Protein AF-A0A8J3MPG1-F1 (afdb_monomer)

Sequence (287 aa):
MSTTLHGSPQFPSIESSISTHEEMGQAIQLLQQQKNTWTTLPLRTRITILELLIANVSSEAQLWVEVCCQAKGLTPQQAGEEWSIGPWPTLRHLRQLRQSLLDIEAFGRPRIPGPVTTRPDGQVVAQVFPTTGYDRVFFPGMTAEIWMEPGVNADTLPQTQALTYQANQQAQGKVALVLGAGNVSSIVLTDVLYKLFVEHQVTLLKMNPVNAYLGPIIERCFQPLIERDFLRIVYGGLSKGLSSVSILTSMRYTSLALIRPLRPLCLELAARGQDAKGQCSHSTRSE

Organism: NCBI:txid2778364

Secondary structure (DSSP, 8-state):
------S-------GGGPPPHHHHHHHHHHHHHHHHHHHHS-HHHHHHHHHHHHHHHHHHHHHHHHHHHHHHT--GGGHHHHHHHTHHHHHHHHHHHHHHHHHHHHHSSPPPSS-EEE-TTS-EEEEEE--SHHHHHHSTTEEEEEEPPTT--TTTGGGGBSGGGSTT--PPPEEEEEE--SS-HHHHHHHHHHHHHTT-EEEEEEE-GGGGGGHHHHHHHHHHHHTTTSEEEEE-SS-S--TTSEEE-S----TTTTB--SS-----EEETT--------------

Mean predicted aligned error: 10.41 Å

InterPro domains:
  IPR016162 Aldehyde dehydrogenase, N-terminal [G3DSA:3.40.605.10] (12-252)

Structure (mmCIF, N/CA/C/O backbone):
data_AF-A0A8J3MPG1-F1
#
_entry.id   AF-A0A8J3MPG1-F1
#
loop_
_atom_site.group_PDB
_atom_site.id
_atom_site.type_symbol
_atom_site.label_atom_id
_atom_site.label_alt_id
_atom_site.label_comp_id
_atom_site.label_asym_id
_atom_site.label_entity_id
_atom_site.label_seq_id
_atom_site.pdbx_PDB_ins_code
_atom_site.Cartn_x
_atom_site.Cartn_y
_atom_site.Cartn_z
_atom_site.occupancy
_atom_site.B_iso_or_equiv
_atom_site.auth_seq_id
_atom_site.auth_comp_id
_atom_site.auth_asym_id
_atom_site.auth_atom_id
_atom_site.pdbx_PDB_model_num
ATOM 1 N N . MET A 1 1 ? 26.988 -33.700 -6.352 1.00 34.34 1 MET A N 1
ATOM 2 C CA . MET A 1 1 ? 27.923 -32.610 -6.006 1.00 34.34 1 MET A CA 1
ATOM 3 C C . MET A 1 1 ? 27.167 -31.305 -6.172 1.00 34.34 1 MET A C 1
ATOM 5 O O . MET A 1 1 ? 26.783 -30.991 -7.288 1.00 34.34 1 MET A O 1
ATOM 9 N N . SER A 1 2 ? 26.836 -30.637 -5.065 1.00 40.31 2 SER A N 1
ATOM 10 C CA . SER A 1 2 ? 26.097 -29.370 -5.073 1.00 40.31 2 SER A CA 1
ATOM 11 C C . SER A 1 2 ? 27.051 -28.257 -5.489 1.00 40.31 2 SER A C 1
ATOM 13 O O . SER A 1 2 ? 27.893 -27.841 -4.698 1.00 40.31 2 SER A O 1
ATOM 15 N N . THR A 1 3 ? 26.970 -27.809 -6.738 1.00 40.09 3 THR A N 1
ATOM 16 C CA . THR A 1 3 ? 27.626 -26.579 -7.182 1.00 40.09 3 THR A CA 1
ATOM 17 C C . THR A 1 3 ? 26.836 -25.402 -6.630 1.00 40.09 3 THR A C 1
ATOM 19 O O . THR A 1 3 ? 25.900 -24.916 -7.261 1.00 40.09 3 THR A O 1
ATOM 22 N N . THR A 1 4 ? 27.182 -24.968 -5.421 1.00 42.22 4 THR A N 1
ATOM 23 C CA . THR A 1 4 ? 26.752 -23.667 -4.912 1.00 42.22 4 THR A CA 1
ATOM 24 C C . THR A 1 4 ? 27.346 -22.609 -5.838 1.00 42.22 4 THR A C 1
ATOM 26 O O . THR A 1 4 ? 28.565 -22.458 -5.904 1.00 42.22 4 THR A O 1
ATOM 29 N N . LEU A 1 5 ? 26.499 -21.920 -6.605 1.00 43.16 5 LEU A N 1
ATOM 30 C CA . LEU A 1 5 ? 26.915 -20.774 -7.409 1.00 43.16 5 LEU A CA 1
ATOM 31 C C . LEU A 1 5 ? 27.390 -19.677 -6.448 1.00 43.16 5 LEU A C 1
ATOM 33 O O . LEU A 1 5 ? 26.590 -19.021 -5.785 1.00 43.16 5 LEU A O 1
ATOM 37 N N . HIS A 1 6 ? 28.706 -19.517 -6.330 1.00 39.41 6 HIS A N 1
ATOM 38 C CA . HIS A 1 6 ? 29.309 -18.394 -5.627 1.00 39.41 6 HIS A CA 1
ATOM 39 C C . HIS A 1 6 ? 29.355 -17.186 -6.564 1.00 39.41 6 HIS A C 1
ATOM 41 O O . HIS A 1 6 ? 30.185 -17.111 -7.465 1.00 39.41 6 HIS A O 1
ATOM 47 N N . GLY A 1 7 ? 28.448 -16.242 -6.332 1.00 43.00 7 GLY A N 1
ATOM 48 C CA . GLY A 1 7 ? 28.420 -14.928 -6.964 1.00 43.00 7 GLY A CA 1
ATOM 49 C C . GLY A 1 7 ? 27.156 -14.185 -6.546 1.00 43.00 7 GLY A C 1
ATOM 50 O O . GLY A 1 7 ? 26.081 -14.780 -6.514 1.00 43.00 7 GLY A O 1
ATOM 51 N N . SER A 1 8 ? 27.265 -12.901 -6.193 1.00 46.56 8 SER A N 1
ATOM 52 C CA . SER A 1 8 ? 26.074 -12.053 -6.064 1.00 46.56 8 SER A CA 1
ATOM 53 C C . SER A 1 8 ? 25.326 -12.072 -7.402 1.00 46.56 8 SER A C 1
ATOM 55 O O . SER A 1 8 ? 25.993 -11.948 -8.435 1.00 46.56 8 SER A O 1
ATOM 57 N N . PRO A 1 9 ? 23.988 -12.225 -7.423 1.00 54.34 9 PRO A N 1
ATOM 58 C CA . PRO A 1 9 ? 23.240 -12.211 -8.672 1.00 54.34 9 PRO A CA 1
ATOM 59 C C . PRO A 1 9 ? 23.569 -10.938 -9.458 1.00 54.34 9 PRO A C 1
ATOM 61 O O . PRO A 1 9 ? 23.540 -9.834 -8.907 1.00 54.34 9 PRO A O 1
ATOM 64 N N . GLN A 1 10 ? 23.931 -11.090 -10.732 1.00 55.19 10 GLN A N 1
ATOM 65 C CA . GLN A 1 10 ? 24.106 -9.953 -11.627 1.00 55.19 10 GLN A CA 1
ATOM 66 C C . GLN A 1 10 ? 22.727 -9.512 -12.097 1.00 55.19 10 GLN A C 1
ATOM 68 O O . GLN A 1 10 ? 22.121 -10.138 -12.962 1.00 55.19 10 GLN A O 1
ATOM 73 N N . PHE A 1 11 ? 22.226 -8.441 -11.495 1.00 59.81 11 PHE A N 1
ATOM 74 C CA . PHE A 1 11 ? 20.977 -7.830 -11.916 1.00 59.81 11 PHE A CA 1
ATOM 75 C C . PHE A 1 11 ? 21.224 -6.938 -13.134 1.00 59.81 11 PHE A C 1
ATOM 77 O O . PHE A 1 11 ? 22.248 -6.252 -13.176 1.00 59.81 11 PHE A O 1
ATOM 84 N N . PRO A 1 12 ? 20.300 -6.898 -14.108 1.00 59.12 12 PRO A N 1
ATOM 85 C CA . PRO A 1 12 ? 20.391 -5.954 -15.209 1.00 59.12 12 PRO A CA 1
ATOM 86 C C . PRO A 1 12 ? 20.316 -4.523 -14.658 1.00 59.12 12 PRO A C 1
ATOM 88 O O . PRO A 1 12 ? 19.253 -4.044 -14.260 1.00 59.12 12 PRO A O 1
ATOM 91 N N . SER A 1 13 ? 21.456 -3.836 -14.614 1.00 52.91 13 SER A N 1
ATOM 92 C CA . SER A 1 13 ? 21.527 -2.413 -14.300 1.00 52.91 13 SER A CA 1
ATOM 93 C C . SER A 1 13 ? 21.014 -1.618 -15.495 1.00 52.91 13 SER A C 1
ATOM 95 O O . SER A 1 13 ? 21.650 -1.574 -16.546 1.00 52.91 13 SER A O 1
ATOM 97 N N . ILE A 1 14 ? 19.860 -0.969 -15.341 1.00 55.50 14 ILE A N 1
ATOM 98 C CA . ILE A 1 14 ? 19.343 -0.052 -16.360 1.00 55.50 14 ILE A CA 1
ATOM 99 C C . ILE A 1 14 ? 20.053 1.297 -16.195 1.00 55.50 14 ILE A C 1
ATOM 101 O O . ILE A 1 14 ? 19.521 2.229 -15.590 1.00 55.50 14 ILE A O 1
ATOM 105 N N . GLU A 1 15 ? 21.273 1.409 -16.726 1.00 49.88 15 GLU A N 1
ATOM 106 C CA . GLU A 1 15 ? 22.031 2.672 -16.765 1.00 49.88 15 GLU A CA 1
ATOM 107 C C . GLU A 1 15 ? 21.265 3.786 -17.502 1.00 49.88 15 GLU A C 1
ATOM 109 O O . GLU A 1 15 ? 21.389 4.959 -17.158 1.00 49.88 15 GLU A O 1
ATOM 114 N N . SER A 1 16 ? 20.384 3.425 -18.441 1.00 50.09 16 SER A N 1
A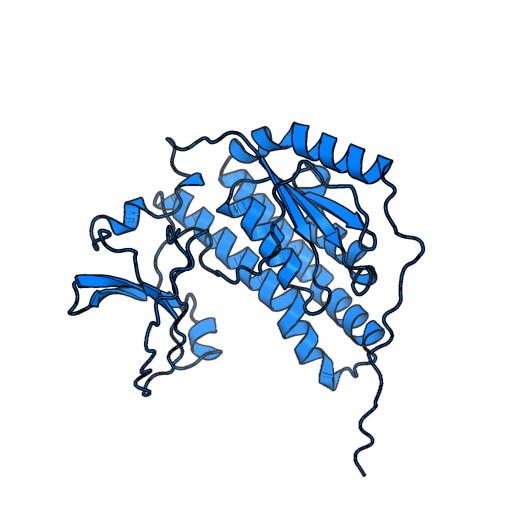TOM 115 C CA . SER A 1 16 ? 19.581 4.352 -19.250 1.00 50.09 16 SER A CA 1
ATOM 116 C C . SER A 1 16 ? 18.359 4.954 -18.544 1.00 50.09 16 SER A C 1
ATOM 118 O O . SER A 1 16 ? 17.530 5.568 -19.207 1.00 50.09 16 SER A O 1
ATOM 120 N N . SER A 1 17 ? 18.196 4.756 -17.233 1.00 63.66 17 SER A N 1
ATOM 121 C CA . SER A 1 17 ? 16.996 5.204 -16.508 1.00 63.66 17 SER A CA 1
ATOM 122 C C . SER A 1 17 ? 17.273 6.119 -15.322 1.00 63.66 17 SER A C 1
ATOM 124 O O . SER A 1 17 ? 16.332 6.492 -14.643 1.00 63.66 17 SER A O 1
ATOM 126 N N . ILE A 1 18 ? 18.522 6.521 -15.058 1.00 81.38 18 ILE A N 1
ATOM 127 C CA . ILE A 1 18 ? 18.839 7.398 -13.918 1.00 81.38 18 ILE A CA 1
ATOM 128 C C . ILE A 1 18 ? 18.183 8.770 -14.106 1.00 81.38 18 ILE A C 1
ATOM 130 O O . ILE A 1 18 ? 18.491 9.481 -15.058 1.00 81.38 18 ILE A O 1
ATOM 134 N N . SER A 1 19 ? 17.336 9.163 -13.156 1.00 83.81 19 SER A N 1
ATOM 135 C CA . SER A 1 19 ? 16.711 10.480 -13.155 1.00 83.81 19 SER A CA 1
ATOM 136 C C . SER A 1 19 ? 17.742 11.574 -12.870 1.00 83.81 19 SER A C 1
ATOM 138 O O . SER A 1 19 ? 18.589 11.452 -11.978 1.00 83.81 19 SER A O 1
ATOM 140 N N . THR A 1 20 ? 17.649 12.673 -13.603 1.00 87.00 20 THR A N 1
ATOM 141 C CA . THR A 1 20 ? 18.445 13.882 -13.397 1.00 87.00 20 THR A CA 1
ATOM 142 C C . THR A 1 20 ? 17.994 14.639 -12.142 1.00 87.00 20 THR A C 1
ATOM 144 O O . THR A 1 20 ? 16.894 14.443 -11.620 1.00 87.00 20 THR A O 1
ATOM 147 N N . HIS A 1 21 ? 18.837 15.550 -11.644 1.00 84.31 21 HIS A N 1
ATOM 148 C CA . HIS A 1 21 ? 18.461 16.433 -10.531 1.00 84.31 21 HIS A CA 1
ATOM 149 C C . HIS A 1 21 ? 17.248 17.306 -10.874 1.00 84.31 21 HIS A C 1
ATOM 151 O O . HIS A 1 21 ? 16.424 17.577 -10.002 1.00 84.31 21 HIS A O 1
ATOM 157 N N . GLU A 1 22 ? 17.131 17.720 -12.136 1.00 86.62 22 GLU A N 1
ATOM 158 C CA . GLU A 1 22 ? 16.002 18.509 -12.617 1.00 86.62 22 GLU A CA 1
ATOM 159 C C . GLU A 1 22 ? 14.704 17.695 -12.581 1.00 86.62 22 GLU A C 1
ATOM 161 O O . GLU A 1 22 ? 13.727 18.143 -11.986 1.00 86.62 22 GLU A O 1
ATOM 166 N N . GLU A 1 23 ? 14.711 16.466 -13.101 1.00 89.06 23 GLU A N 1
ATOM 167 C CA . GLU A 1 23 ? 13.551 15.564 -13.058 1.00 89.06 23 GLU A CA 1
ATOM 168 C C . GLU A 1 23 ? 13.121 15.244 -11.620 1.00 89.06 23 GLU A C 1
ATOM 170 O O . GLU A 1 23 ? 11.928 15.242 -11.309 1.00 89.06 23 GLU A O 1
ATOM 175 N N . MET A 1 24 ? 14.078 15.024 -10.708 1.00 89.25 24 MET A N 1
ATOM 176 C CA . MET A 1 24 ? 13.774 14.841 -9.284 1.00 89.25 24 MET A CA 1
ATOM 177 C C . MET A 1 24 ? 13.161 16.107 -8.671 1.00 89.25 24 MET A C 1
ATOM 179 O O . MET A 1 24 ? 12.197 16.015 -7.910 1.00 89.25 24 MET A O 1
ATOM 183 N N . GLY A 1 25 ? 13.686 17.287 -9.012 1.00 87.94 25 GLY A N 1
ATOM 184 C CA . GLY A 1 25 ? 13.142 18.573 -8.579 1.00 87.94 25 GLY A CA 1
ATOM 185 C C . GLY A 1 25 ? 11.705 18.785 -9.057 1.00 87.94 25 GLY A C 1
ATOM 186 O O . GLY A 1 25 ? 10.835 19.118 -8.250 1.00 87.94 25 GLY A O 1
ATOM 187 N N . GLN A 1 26 ? 11.432 18.510 -10.334 1.00 93.00 26 GLN A N 1
ATOM 188 C CA . GLN A 1 26 ? 10.093 18.584 -10.923 1.00 93.00 26 GLN A CA 1
ATOM 189 C C . GLN A 1 26 ? 9.127 17.592 -10.258 1.00 93.00 26 GLN A C 1
ATOM 191 O O . GLN A 1 26 ? 8.016 17.965 -9.881 1.00 93.00 26 GLN A O 1
ATOM 196 N N . ALA A 1 27 ? 9.555 16.346 -10.029 1.00 93.38 27 ALA A N 1
ATOM 197 C CA . ALA A 1 27 ? 8.749 15.346 -9.328 1.00 93.38 27 ALA A CA 1
ATOM 198 C C . ALA A 1 27 ? 8.379 15.797 -7.903 1.00 93.38 27 ALA A C 1
ATOM 200 O O . ALA A 1 27 ? 7.230 15.652 -7.483 1.00 93.38 27 ALA A O 1
ATOM 201 N N . ILE A 1 28 ? 9.327 16.390 -7.167 1.00 93.06 28 ILE A N 1
ATOM 202 C CA . ILE A 1 28 ? 9.066 16.956 -5.837 1.00 93.06 28 ILE A CA 1
ATOM 203 C C . ILE A 1 28 ? 8.080 18.121 -5.931 1.00 93.06 28 ILE A C 1
ATOM 205 O O . ILE A 1 28 ? 7.168 18.196 -5.113 1.00 93.06 28 ILE A O 1
ATOM 209 N N . GLN A 1 29 ? 8.230 19.021 -6.905 1.00 94.62 29 GLN A N 1
ATOM 210 C CA . GLN A 1 29 ? 7.317 20.154 -7.080 1.00 94.62 29 GLN A CA 1
ATOM 211 C C . GLN A 1 29 ? 5.876 19.700 -7.335 1.00 94.62 29 GLN A C 1
ATOM 213 O O . GLN A 1 29 ? 4.962 20.219 -6.695 1.00 94.62 29 GLN A O 1
ATOM 218 N N . LEU A 1 30 ? 5.674 18.697 -8.190 1.00 96.94 30 LEU A N 1
ATOM 219 C CA . LEU A 1 30 ? 4.348 18.144 -8.483 1.00 96.94 30 LEU A CA 1
ATOM 220 C C . LEU A 1 30 ? 3.709 17.512 -7.235 1.00 96.94 30 LEU A C 1
ATOM 222 O O . LEU A 1 30 ? 2.569 17.822 -6.890 1.00 96.94 30 LEU A O 1
ATOM 226 N N . LEU A 1 31 ? 4.482 16.744 -6.458 1.00 95.94 31 LEU A N 1
ATOM 227 C CA . LEU A 1 31 ? 4.033 16.229 -5.158 1.00 95.94 31 LEU A CA 1
ATOM 228 C C . LEU A 1 31 ? 3.688 17.364 -4.177 1.00 95.94 31 LEU A C 1
ATOM 230 O O . LEU A 1 31 ? 2.674 17.312 -3.481 1.00 95.94 31 LEU A O 1
ATOM 234 N N . GLN A 1 32 ? 4.508 18.419 -4.113 1.00 94.94 32 GLN A N 1
ATOM 235 C CA . GLN A 1 32 ? 4.255 19.562 -3.230 1.00 94.94 32 GLN A CA 1
ATOM 236 C C . GLN A 1 32 ? 2.939 20.273 -3.566 1.00 94.94 32 GLN A C 1
ATOM 238 O O . GLN A 1 32 ? 2.259 20.730 -2.645 1.00 94.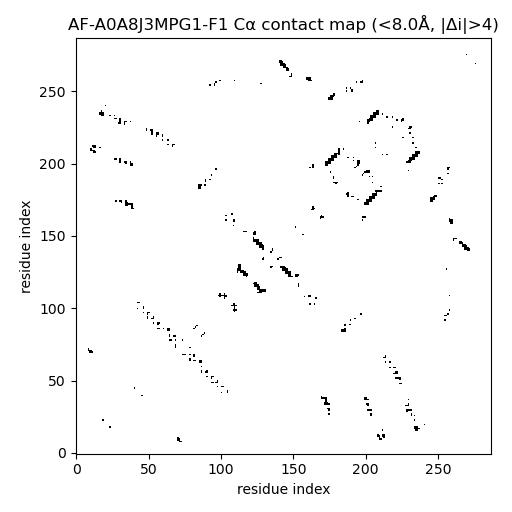94 32 GLN A O 1
ATOM 243 N N . GLN A 1 33 ? 2.568 20.335 -4.848 1.00 96.50 33 GLN A N 1
ATOM 244 C CA . GLN A 1 33 ? 1.300 20.908 -5.305 1.00 96.50 33 GLN A CA 1
ATOM 245 C C . GLN A 1 33 ? 0.099 20.050 -4.883 1.00 96.50 33 GLN A C 1
ATOM 247 O O . GLN A 1 33 ? -0.926 20.601 -4.486 1.00 96.50 33 GLN A O 1
ATOM 252 N N . GLN A 1 34 ? 0.229 18.717 -4.886 1.00 96.25 34 GLN A N 1
ATOM 253 C CA . GLN A 1 34 ? -0.888 17.805 -4.602 1.00 96.25 34 GLN A CA 1
ATOM 254 C C . GLN A 1 34 ? -1.001 17.325 -3.153 1.00 96.25 34 GLN A C 1
ATOM 256 O O . GLN A 1 34 ? -2.018 16.738 -2.774 1.00 96.25 34 GLN A O 1
ATOM 261 N N . LYS A 1 35 ? -0.007 17.590 -2.298 1.00 94.31 35 LYS A N 1
ATOM 262 C CA . LYS A 1 35 ? 0.012 17.077 -0.917 1.00 94.31 35 LYS A CA 1
ATOM 263 C C . LYS A 1 35 ? -1.242 17.422 -0.104 1.00 94.31 35 LYS A C 1
ATOM 265 O O . LYS A 1 35 ? -1.697 16.592 0.675 1.00 94.31 35 LYS A O 1
ATOM 270 N N . ASN A 1 36 ? -1.808 18.618 -0.283 1.00 94.00 36 ASN A N 1
ATOM 271 C CA . ASN A 1 36 ? -3.024 19.050 0.421 1.00 94.00 36 ASN A CA 1
ATOM 272 C C . ASN A 1 36 ? -4.302 18.498 -0.236 1.00 94.00 36 ASN A C 1
ATOM 274 O O . ASN A 1 36 ? -5.289 18.225 0.446 1.00 94.00 36 ASN A O 1
ATOM 278 N N . THR A 1 37 ? -4.285 18.286 -1.554 1.00 95.06 37 THR A N 1
ATOM 279 C CA . THR A 1 37 ? -5.368 17.594 -2.264 1.00 95.06 37 THR A CA 1
ATOM 280 C C . THR A 1 37 ? -5.510 16.169 -1.743 1.00 95.06 37 THR A C 1
ATOM 282 O O . THR A 1 37 ? -6.618 15.712 -1.481 1.00 95.06 37 THR A O 1
ATOM 285 N N . TRP A 1 38 ? -4.389 15.474 -1.514 1.00 95.19 38 TRP A N 1
ATOM 286 C CA . TRP A 1 38 ? -4.417 14.131 -0.944 1.00 95.19 38 TRP A CA 1
ATOM 287 C C . TRP A 1 38 ? -5.117 14.109 0.417 1.00 95.19 38 TRP A C 1
ATOM 289 O O . TRP A 1 38 ? -6.034 13.315 0.607 1.00 95.19 38 TRP A O 1
ATOM 299 N N . THR A 1 39 ? -4.757 14.995 1.354 1.00 91.50 39 THR A N 1
ATOM 300 C CA . THR A 1 39 ? -5.333 14.997 2.715 1.00 91.50 39 THR A CA 1
ATOM 301 C C . THR A 1 39 ? -6.833 15.280 2.748 1.00 91.50 39 THR A C 1
ATOM 303 O O . THR A 1 39 ? -7.513 14.807 3.655 1.00 91.50 39 THR A O 1
ATOM 306 N N . THR A 1 40 ? -7.351 15.997 1.752 1.00 91.56 40 THR A N 1
ATOM 307 C CA . THR A 1 40 ? -8.774 16.350 1.626 1.00 91.56 40 THR A CA 1
ATOM 308 C C . THR A 1 40 ? -9.554 15.415 0.702 1.00 91.56 40 THR A C 1
ATOM 310 O O . THR A 1 40 ? -10.770 15.548 0.573 1.00 91.56 40 THR A O 1
ATOM 313 N N . LEU A 1 41 ? -8.879 14.442 0.080 1.00 94.06 41 LEU A N 1
ATOM 314 C CA . LEU A 1 41 ? -9.495 13.517 -0.859 1.00 94.06 41 LEU A CA 1
ATOM 315 C C . LEU A 1 41 ? -10.591 12.685 -0.165 1.00 94.06 41 LEU A C 1
ATOM 317 O O . LEU A 1 41 ? -10.290 12.042 0.850 1.00 94.06 41 LEU A O 1
ATOM 321 N N . PRO A 1 42 ? -11.823 12.631 -0.715 1.00 94.25 42 PRO A N 1
ATOM 322 C CA . PRO A 1 42 ? -12.913 11.874 -0.114 1.00 94.25 42 PRO A CA 1
ATOM 323 C C . PRO A 1 42 ? -12.545 10.408 0.118 1.00 94.25 42 PRO A C 1
ATOM 325 O O . PRO A 1 42 ? -11.893 9.773 -0.717 1.00 94.25 42 PRO A O 1
ATOM 328 N N . LEU A 1 43 ? -13.022 9.851 1.234 1.00 94.62 43 LEU A N 1
ATOM 329 C CA . LEU A 1 43 ? -12.782 8.456 1.611 1.00 94.62 43 LEU A CA 1
ATOM 330 C C . LEU A 1 43 ? -13.177 7.487 0.487 1.00 94.62 43 LEU A C 1
ATOM 332 O O . LEU A 1 43 ? -12.406 6.594 0.140 1.00 94.62 43 LEU A O 1
ATOM 336 N N . ARG A 1 44 ? -14.328 7.728 -0.152 1.00 96.94 44 ARG A N 1
ATOM 337 C CA . ARG A 1 44 ? -14.805 6.914 -1.273 1.00 96.94 44 ARG A CA 1
ATOM 338 C C . ARG A 1 44 ? -13.854 6.937 -2.470 1.00 96.94 44 ARG A C 1
ATOM 340 O O . ARG A 1 44 ? -13.574 5.891 -3.044 1.00 96.94 44 ARG A O 1
ATOM 347 N N . THR A 1 45 ? -13.284 8.094 -2.798 1.00 97.88 45 THR A N 1
ATOM 348 C CA . THR A 1 45 ? -12.289 8.213 -3.873 1.00 97.88 45 THR A CA 1
ATOM 349 C C . THR A 1 45 ? -11.025 7.414 -3.552 1.00 97.88 45 THR A C 1
ATOM 351 O O . THR A 1 45 ? -10.472 6.756 -4.431 1.00 97.88 45 THR A O 1
ATOM 354 N N . ARG A 1 46 ? -10.584 7.409 -2.288 1.00 98.00 46 ARG A N 1
ATOM 355 C CA . ARG A 1 46 ? -9.443 6.592 -1.836 1.00 98.00 46 ARG A CA 1
ATOM 356 C C . ARG A 1 46 ? -9.726 5.093 -1.956 1.00 98.00 46 ARG A C 1
ATOM 358 O O . ARG A 1 46 ? -8.846 4.351 -2.384 1.00 98.00 46 ARG A O 1
ATOM 365 N N . ILE A 1 47 ? -10.945 4.657 -1.629 1.00 98.56 47 ILE A N 1
ATOM 366 C CA . ILE A 1 47 ? -11.396 3.269 -1.820 1.00 98.56 47 ILE A CA 1
ATOM 367 C C . ILE A 1 47 ? -11.338 2.890 -3.304 1.00 98.56 47 ILE A C 1
ATOM 369 O O . ILE A 1 47 ? -10.732 1.875 -3.639 1.00 98.56 47 ILE A O 1
ATOM 373 N N . THR A 1 48 ? -11.870 3.730 -4.197 1.00 98.69 48 THR A N 1
ATOM 374 C CA . THR A 1 48 ? -11.811 3.494 -5.649 1.00 98.69 48 THR A CA 1
ATOM 375 C C . THR A 1 48 ? -10.373 3.424 -6.164 1.00 98.69 48 THR A C 1
ATOM 377 O O . THR A 1 48 ? -10.056 2.556 -6.974 1.00 98.69 48 THR A O 1
ATOM 380 N N . ILE A 1 49 ? -9.467 4.278 -5.671 1.00 98.75 49 ILE A N 1
ATOM 381 C CA . ILE A 1 49 ? -8.037 4.176 -6.001 1.00 98.75 49 ILE A CA 1
ATOM 382 C C . ILE A 1 49 ? -7.494 2.802 -5.591 1.00 98.75 49 ILE A C 1
ATOM 384 O O . ILE A 1 49 ? -6.866 2.142 -6.411 1.00 98.75 49 ILE A O 1
ATOM 388 N N . LEU A 1 50 ? -7.759 2.333 -4.367 1.00 98.75 50 LEU A N 1
ATOM 389 C CA . LEU A 1 50 ? -7.305 1.010 -3.917 1.00 98.75 50 LEU A CA 1
ATOM 390 C C . LEU A 1 50 ? -7.879 -0.131 -4.768 1.00 98.75 50 LEU A C 1
ATOM 392 O O . LEU A 1 50 ? -7.169 -1.094 -5.037 1.00 98.75 50 LEU A O 1
ATOM 396 N N . GLU A 1 51 ? -9.132 -0.039 -5.210 1.00 98.81 51 GLU A N 1
ATOM 397 C CA . GLU A 1 51 ? -9.742 -1.028 -6.109 1.00 98.81 51 GLU A CA 1
ATOM 398 C C . GLU A 1 51 ? -9.029 -1.091 -7.464 1.00 98.81 51 GLU A C 1
ATOM 400 O O . GLU A 1 51 ? -8.712 -2.188 -7.928 1.00 98.81 51 GLU A O 1
ATOM 405 N N . LEU A 1 52 ? -8.699 0.065 -8.046 1.00 98.81 52 LEU A N 1
ATOM 406 C CA . LEU A 1 52 ? -7.918 0.147 -9.283 1.00 98.81 52 LEU A CA 1
ATOM 407 C C . LEU A 1 52 ? -6.501 -0.411 -9.095 1.00 98.81 52 LEU A C 1
ATOM 409 O O . LEU A 1 52 ? -6.045 -1.205 -9.910 1.00 98.81 52 LEU A O 1
ATOM 413 N N . LEU A 1 53 ? -5.825 -0.073 -7.991 1.00 98.81 53 LEU A N 1
ATOM 414 C CA . LEU A 1 53 ? -4.500 -0.623 -7.675 1.00 98.81 53 LEU A CA 1
ATOM 415 C C . LEU A 1 53 ? -4.538 -2.151 -7.536 1.00 98.81 53 LEU A C 1
ATOM 417 O O . LEU A 1 53 ? -3.643 -2.839 -8.015 1.00 98.81 53 LEU A O 1
ATOM 421 N N . ILE A 1 54 ? -5.577 -2.704 -6.901 1.00 98.81 54 ILE A N 1
ATOM 422 C CA . ILE A 1 54 ? -5.750 -4.158 -6.768 1.00 98.81 54 ILE A CA 1
ATOM 423 C C . ILE A 1 54 ? -5.933 -4.809 -8.138 1.00 98.81 54 ILE A C 1
ATOM 425 O O . ILE A 1 54 ? -5.334 -5.855 -8.383 1.00 98.81 54 ILE A O 1
ATOM 429 N N . ALA A 1 55 ? -6.740 -4.208 -9.015 1.00 98.75 55 ALA A N 1
ATOM 430 C CA . ALA A 1 55 ? -6.934 -4.703 -10.373 1.00 98.75 55 ALA A CA 1
ATOM 431 C C . ALA A 1 55 ? -5.617 -4.682 -11.165 1.00 98.75 55 ALA A C 1
ATOM 433 O O . ALA A 1 55 ? -5.214 -5.724 -11.682 1.00 98.75 55 ALA A O 1
ATOM 434 N N . ASN A 1 56 ? -4.906 -3.550 -11.168 1.00 98.62 56 ASN A N 1
ATOM 435 C CA . ASN A 1 56 ? -3.660 -3.386 -11.917 1.00 98.62 56 ASN A CA 1
ATOM 436 C C . ASN A 1 56 ? -2.549 -4.313 -11.402 1.00 98.62 56 ASN A C 1
ATOM 438 O O . ASN A 1 56 ? -1.881 -4.982 -12.186 1.00 98.62 56 ASN A O 1
ATOM 442 N N . VAL A 1 57 ? -2.358 -4.414 -10.081 1.00 98.38 57 VAL A N 1
ATOM 443 C CA . VAL A 1 57 ? -1.361 -5.344 -9.525 1.00 98.38 57 VAL A CA 1
ATOM 444 C C . VAL A 1 57 ? -1.736 -6.788 -9.852 1.00 98.38 57 VAL A C 1
ATOM 446 O O . VAL A 1 57 ? -0.858 -7.591 -10.149 1.00 98.38 57 VAL A O 1
ATOM 449 N N . SER A 1 58 ? -3.026 -7.137 -9.836 1.00 98.19 58 SER A N 1
ATOM 450 C CA . SER A 1 58 ? -3.464 -8.489 -10.189 1.00 98.19 58 SER A CA 1
ATOM 451 C C . SER A 1 58 ? -3.204 -8.820 -11.659 1.00 98.19 58 SER A C 1
ATOM 453 O O . SER A 1 58 ? -2.851 -9.961 -11.943 1.00 98.19 58 SER A O 1
ATOM 455 N N . SER A 1 59 ? -3.374 -7.866 -12.582 1.00 98.44 59 SER A N 1
ATOM 456 C CA . SER A 1 59 ? -3.101 -8.084 -14.009 1.00 98.44 59 SER A CA 1
ATOM 457 C C . SER A 1 59 ? -1.607 -8.164 -14.318 1.00 98.44 59 SER A C 1
ATOM 459 O O . SER A 1 59 ? -1.202 -8.912 -15.199 1.00 98.44 59 SER A O 1
ATOM 461 N N . GLU A 1 60 ? -0.782 -7.427 -13.576 1.00 98.12 60 GLU A N 1
ATOM 462 C CA . GLU A 1 60 ? 0.670 -7.364 -13.776 1.00 98.12 60 GLU A CA 1
ATOM 463 C C . GLU A 1 60 ? 1.446 -8.435 -12.989 1.00 98.12 60 GLU A C 1
ATOM 465 O O . GLU A 1 60 ? 2.640 -8.626 -13.216 1.00 98.12 60 GLU A O 1
ATOM 470 N N . ALA A 1 61 ? 0.796 -9.150 -12.063 1.00 97.56 61 ALA A N 1
ATOM 471 C CA . ALA A 1 61 ? 1.459 -10.057 -11.124 1.00 97.56 61 ALA A CA 1
ATOM 472 C C . ALA A 1 61 ? 2.288 -11.158 -11.805 1.00 97.56 61 ALA A C 1
ATOM 474 O O . ALA A 1 61 ? 3.400 -11.445 -11.365 1.00 97.56 61 ALA A O 1
ATOM 475 N N . GLN A 1 62 ? 1.760 -11.756 -12.877 1.00 97.06 62 GLN A N 1
ATOM 476 C CA . GLN A 1 62 ? 2.456 -12.808 -13.622 1.00 97.06 62 GLN A CA 1
ATOM 477 C C . GLN A 1 62 ? 3.740 -12.265 -14.262 1.00 97.06 62 GLN A C 1
ATOM 479 O O . GLN A 1 62 ? 4.821 -12.798 -14.020 1.00 97.06 62 GLN A O 1
ATOM 484 N N . LEU A 1 63 ? 3.631 -11.158 -15.004 1.00 96.56 63 LEU A N 1
ATOM 485 C CA . LEU A 1 63 ? 4.770 -10.517 -15.660 1.00 96.56 63 LEU A CA 1
ATOM 486 C C . LEU A 1 63 ? 5.813 -10.045 -14.642 1.00 96.56 63 LEU A C 1
ATOM 488 O O . LEU A 1 63 ? 7.012 -10.182 -14.868 1.00 96.56 63 LEU A O 1
ATOM 492 N N . TRP A 1 64 ? 5.370 -9.520 -13.498 1.00 96.31 64 TRP A N 1
ATOM 493 C CA . TRP A 1 64 ? 6.263 -9.160 -12.402 1.00 96.31 64 TRP A CA 1
ATOM 494 C C . TRP A 1 64 ? 7.115 -10.360 -11.977 1.00 96.31 64 TRP A C 1
ATOM 496 O O . TRP A 1 64 ? 8.343 -10.266 -11.952 1.00 96.31 64 TRP A O 1
ATOM 506 N N . VAL A 1 65 ? 6.489 -11.503 -11.692 1.00 96.06 65 VAL A N 1
ATOM 507 C CA . VAL A 1 65 ? 7.214 -12.709 -11.274 1.00 96.06 65 VAL A CA 1
ATOM 508 C C . VAL A 1 65 ? 8.152 -13.211 -12.365 1.00 96.06 65 VAL A C 1
ATOM 510 O O . VAL A 1 65 ? 9.297 -13.542 -12.063 1.00 96.06 65 VAL A O 1
ATOM 513 N N . GLU A 1 66 ? 7.709 -13.232 -13.620 1.00 94.75 66 GLU A N 1
ATOM 514 C CA . GLU A 1 66 ? 8.524 -13.663 -14.762 1.00 94.75 66 GLU A CA 1
ATOM 515 C C . GLU A 1 66 ? 9.791 -12.819 -14.910 1.00 94.75 66 GLU A C 1
ATOM 517 O O . GLU A 1 66 ? 10.894 -13.363 -14.993 1.00 94.75 66 GLU A O 1
ATOM 522 N N . VAL A 1 67 ? 9.652 -11.492 -14.862 1.00 93.50 67 VAL A N 1
ATOM 523 C CA . VAL A 1 67 ? 10.784 -10.569 -14.984 1.00 93.50 67 VAL A CA 1
ATOM 524 C C . VAL A 1 67 ? 11.725 -10.685 -13.780 1.00 93.50 67 VAL A C 1
ATOM 526 O O . VAL A 1 67 ? 12.944 -10.693 -13.959 1.00 93.50 67 VAL A O 1
ATOM 529 N N . CYS A 1 68 ? 11.199 -10.837 -12.559 1.00 91.88 68 CYS A N 1
ATOM 530 C CA . CYS A 1 68 ? 12.021 -11.125 -11.380 1.00 91.88 68 CYS A CA 1
ATOM 531 C C . CYS A 1 68 ? 12.814 -12.430 -11.536 1.00 91.88 68 CYS A C 1
ATOM 533 O O . CYS A 1 68 ? 14.011 -12.461 -11.247 1.00 91.88 68 CYS A O 1
ATOM 535 N N . CYS A 1 69 ? 12.161 -13.503 -11.995 1.00 93.31 69 CYS A N 1
ATOM 536 C CA . CYS A 1 69 ? 12.809 -14.796 -12.195 1.00 93.31 69 CYS A CA 1
ATOM 537 C C . CYS A 1 69 ? 13.915 -14.691 -13.245 1.00 93.31 69 CYS A C 1
ATOM 539 O O . CYS A 1 69 ? 15.023 -15.166 -13.007 1.00 93.31 69 CYS A O 1
ATOM 541 N N . GLN A 1 70 ? 13.653 -14.006 -14.361 1.00 91.75 70 GLN A N 1
ATOM 542 C CA . GLN A 1 70 ? 14.649 -13.764 -15.400 1.00 91.75 70 GLN A CA 1
ATOM 543 C C . GLN A 1 70 ? 15.851 -12.977 -14.861 1.00 91.75 70 GLN A C 1
ATOM 545 O O . GLN A 1 70 ? 16.991 -13.389 -15.066 1.00 91.75 70 GLN A O 1
ATOM 550 N N . ALA A 1 71 ? 15.613 -11.881 -14.135 1.00 88.31 71 ALA A N 1
ATOM 551 C CA . ALA A 1 71 ? 16.672 -11.041 -13.575 1.00 88.31 71 ALA A CA 1
ATOM 552 C C . ALA A 1 71 ? 17.535 -11.771 -12.531 1.00 88.31 71 ALA A C 1
ATOM 554 O O . ALA A 1 71 ? 18.710 -11.452 -12.369 1.00 88.31 71 ALA A O 1
ATOM 555 N N . LYS A 1 72 ? 16.957 -12.746 -11.820 1.00 87.00 72 LYS A N 1
ATOM 556 C CA . LYS A 1 72 ? 17.625 -13.535 -10.774 1.00 87.00 72 LYS A CA 1
ATOM 557 C C . LYS A 1 72 ? 18.152 -14.889 -11.264 1.00 87.00 72 LYS A C 1
ATOM 559 O O . LYS A 1 72 ? 18.762 -15.611 -10.480 1.00 87.00 72 LYS A O 1
ATOM 564 N N . GLY A 1 73 ? 17.917 -15.251 -12.528 1.00 90.00 73 GLY A N 1
ATOM 565 C CA . GLY A 1 73 ? 18.276 -16.563 -13.075 1.00 90.00 73 GLY A CA 1
ATOM 566 C C . GLY A 1 73 ? 17.522 -17.732 -12.427 1.00 90.00 73 GLY A C 1
ATOM 567 O O . GLY A 1 73 ? 18.069 -18.827 -12.315 1.00 90.00 73 GLY A O 1
ATOM 568 N N . LEU A 1 74 ? 16.290 -17.502 -11.962 1.00 89.75 74 LEU A N 1
ATOM 569 C CA . LEU A 1 74 ? 15.463 -18.509 -11.295 1.00 89.75 74 LEU A CA 1
ATOM 570 C C . LEU A 1 74 ? 14.699 -19.369 -12.303 1.00 89.75 74 LEU A C 1
ATOM 572 O O . LEU A 1 74 ? 14.215 -18.893 -13.330 1.00 89.75 74 LEU A O 1
ATOM 576 N N . THR A 1 75 ? 14.541 -20.647 -11.968 1.00 89.31 75 THR A N 1
ATOM 577 C CA . THR A 1 75 ? 13.697 -21.581 -12.723 1.00 89.31 75 THR A CA 1
ATOM 578 C C . THR A 1 75 ? 12.212 -21.402 -12.372 1.00 89.31 75 THR A C 1
ATOM 580 O O . THR A 1 75 ? 11.895 -20.913 -11.284 1.00 89.31 75 THR A O 1
ATOM 583 N N . PRO A 1 76 ? 11.267 -21.854 -13.221 1.00 83.44 76 PRO A N 1
ATOM 584 C CA . PRO A 1 76 ? 9.837 -21.820 -12.897 1.00 83.44 76 PRO A CA 1
ATOM 585 C C . PRO A 1 76 ? 9.485 -22.502 -11.565 1.00 83.44 76 PRO A C 1
ATOM 587 O O . PRO A 1 76 ? 8.583 -22.061 -10.859 1.00 83.44 76 PRO A O 1
ATOM 590 N N . GLN A 1 77 ? 10.228 -23.544 -11.179 1.00 85.88 77 GLN A N 1
ATOM 591 C CA . GLN A 1 77 ? 10.055 -24.252 -9.907 1.00 85.88 77 GLN A CA 1
ATOM 592 C C . GLN A 1 77 ? 10.419 -23.385 -8.690 1.00 85.88 77 GLN A C 1
ATOM 594 O O . GLN A 1 77 ? 9.931 -23.636 -7.592 1.00 85.88 77 GLN A O 1
ATOM 599 N N . GLN A 1 78 ? 11.250 -22.358 -8.879 1.00 87.81 78 GLN A N 1
ATOM 600 C CA . GLN A 1 78 ? 11.688 -21.421 -7.841 1.00 87.81 78 GLN A CA 1
ATOM 601 C C . GLN A 1 78 ? 10.855 -20.128 -7.816 1.00 87.81 78 GLN A C 1
ATOM 603 O O . GLN A 1 78 ? 11.008 -19.317 -6.906 1.00 87.81 78 GLN A O 1
ATOM 608 N N . ALA A 1 79 ? 9.925 -19.945 -8.760 1.00 92.12 79 ALA A N 1
ATOM 609 C CA . ALA A 1 79 ? 9.119 -18.728 -8.879 1.00 92.12 79 ALA A CA 1
ATOM 610 C C . ALA A 1 79 ? 8.222 -18.454 -7.657 1.00 92.12 79 ALA A C 1
ATOM 612 O O . ALA A 1 79 ? 7.796 -17.320 -7.440 1.00 92.12 79 ALA A O 1
ATOM 613 N N . GLY A 1 80 ? 7.931 -19.478 -6.842 1.00 91.94 80 GLY A N 1
ATOM 614 C CA . GLY A 1 80 ? 7.114 -19.345 -5.633 1.00 91.94 80 GLY A CA 1
ATOM 615 C C . GLY A 1 80 ? 7.665 -18.329 -4.625 1.00 91.94 80 GLY A C 1
ATOM 616 O O . GLY A 1 80 ? 6.884 -17.654 -3.950 1.00 91.94 80 GLY A O 1
ATOM 617 N N . GLU A 1 81 ? 8.990 -18.168 -4.557 1.00 88.31 81 GLU A N 1
ATOM 618 C CA . GLU A 1 81 ? 9.611 -17.139 -3.720 1.00 88.31 81 GLU A CA 1
ATOM 619 C C . GLU A 1 81 ? 9.234 -15.738 -4.216 1.00 88.31 81 GLU A C 1
ATOM 621 O O . GLU A 1 81 ? 8.731 -14.933 -3.435 1.00 88.31 81 GLU A O 1
ATOM 626 N N . GLU A 1 82 ? 9.342 -15.480 -5.523 1.00 93.25 82 GLU A N 1
ATOM 627 C CA . GLU A 1 82 ? 8.993 -14.186 -6.123 1.00 93.25 82 GLU A CA 1
ATOM 628 C C . GLU A 1 82 ? 7.513 -13.837 -5.961 1.00 93.25 82 GLU A C 1
ATOM 630 O O . GLU A 1 82 ? 7.185 -12.686 -5.670 1.00 93.25 82 GLU A O 1
ATOM 635 N N . TRP A 1 83 ? 6.617 -14.825 -6.058 1.00 95.31 83 TRP A N 1
ATOM 636 C CA . TRP A 1 83 ? 5.208 -14.632 -5.706 1.00 95.31 83 TRP A CA 1
ATOM 637 C C . TRP A 1 83 ? 5.050 -14.150 -4.261 1.00 95.31 83 TRP A C 1
ATOM 639 O O . TRP A 1 83 ? 4.315 -13.192 -4.006 1.00 95.31 83 TRP A O 1
ATOM 649 N N . SER A 1 84 ? 5.761 -14.794 -3.332 1.00 90.75 84 SER A N 1
ATOM 650 C CA . SER A 1 84 ? 5.651 -14.577 -1.885 1.00 90.75 84 SER A CA 1
ATOM 651 C C . SER A 1 84 ? 6.276 -13.263 -1.413 1.00 90.75 84 SER A C 1
ATOM 653 O O . SER A 1 84 ? 5.826 -12.709 -0.411 1.00 90.75 84 SER A O 1
ATOM 655 N N . ILE A 1 85 ? 7.279 -12.744 -2.130 1.00 89.44 85 ILE A N 1
ATOM 656 C CA . ILE A 1 85 ? 8.009 -11.513 -1.776 1.00 89.44 85 ILE A CA 1
ATOM 657 C C . ILE A 1 85 ? 7.701 -10.322 -2.708 1.00 89.44 85 ILE A C 1
ATOM 659 O O . ILE A 1 85 ? 8.267 -9.239 -2.542 1.00 89.44 85 ILE A O 1
ATOM 663 N N . GLY A 1 86 ? 6.820 -10.508 -3.695 1.00 92.94 86 GLY A N 1
ATOM 664 C CA . GLY A 1 86 ? 6.454 -9.498 -4.691 1.00 92.94 86 GLY A CA 1
ATOM 665 C C . GLY A 1 86 ? 4.950 -9.208 -4.724 1.00 92.94 86 GLY A C 1
ATOM 666 O O . GLY A 1 86 ? 4.444 -8.489 -3.856 1.00 92.94 86 GLY A O 1
ATOM 667 N N . PRO A 1 87 ? 4.200 -9.726 -5.711 1.00 95.81 87 PRO A N 1
ATOM 668 C CA . PRO A 1 87 ? 2.811 -9.327 -5.924 1.00 95.81 87 PRO A CA 1
ATOM 669 C C . PRO A 1 87 ? 1.846 -9.796 -4.826 1.00 95.81 87 PRO A C 1
ATOM 671 O O . PRO A 1 87 ? 0.926 -9.049 -4.486 1.00 95.81 87 PRO A O 1
ATOM 674 N N . TRP A 1 88 ? 2.025 -10.988 -4.233 1.00 94.44 88 TRP A N 1
ATOM 675 C CA . TRP A 1 88 ? 1.106 -11.490 -3.198 1.00 94.44 88 TRP A CA 1
ATOM 676 C C . TRP A 1 88 ? 1.031 -10.587 -1.954 1.00 94.44 88 TRP A C 1
ATOM 678 O O . TRP A 1 88 ? -0.081 -10.168 -1.607 1.00 94.44 88 TRP A O 1
ATOM 688 N N . PRO A 1 89 ? 2.150 -10.229 -1.287 1.00 92.81 89 PRO A N 1
ATOM 689 C CA . PRO A 1 89 ? 2.091 -9.355 -0.116 1.00 92.81 89 PRO A CA 1
ATOM 690 C C . PRO A 1 89 ? 1.589 -7.944 -0.466 1.00 92.81 89 PRO A C 1
ATOM 692 O O . PRO A 1 89 ? 0.842 -7.359 0.320 1.00 92.81 89 PRO A O 1
ATOM 695 N N . THR A 1 90 ? 1.893 -7.419 -1.660 1.00 95.75 90 THR A N 1
ATOM 696 C CA . THR A 1 90 ? 1.352 -6.129 -2.126 1.00 95.75 90 THR A CA 1
ATOM 697 C C . THR A 1 90 ? -0.168 -6.180 -2.301 1.00 95.75 90 THR A C 1
ATOM 699 O O . THR A 1 90 ? -0.879 -5.327 -1.766 1.00 95.75 90 THR A O 1
ATOM 702 N N . LEU A 1 91 ? -0.699 -7.208 -2.976 1.00 96.12 91 LEU A N 1
ATOM 703 C CA . LEU A 1 91 ? -2.147 -7.406 -3.134 1.00 96.12 91 LEU A CA 1
ATOM 704 C C . LEU A 1 91 ? -2.849 -7.599 -1.795 1.00 96.12 91 LEU A C 1
ATOM 706 O O . LEU A 1 91 ? -3.949 -7.080 -1.585 1.00 96.12 91 LEU A O 1
ATOM 710 N N . ARG A 1 92 ? -2.225 -8.350 -0.883 1.00 93.38 92 ARG A N 1
ATOM 711 C CA . ARG A 1 92 ? -2.732 -8.528 0.475 1.00 93.38 92 ARG A CA 1
ATOM 712 C C . ARG A 1 92 ? -2.849 -7.181 1.187 1.00 93.38 92 ARG A C 1
ATOM 714 O O . ARG A 1 92 ? -3.923 -6.880 1.704 1.00 93.38 92 ARG A O 1
ATOM 721 N N . HIS A 1 93 ? -1.795 -6.367 1.171 1.00 94.31 93 HIS A N 1
ATOM 722 C CA . HIS A 1 93 ? -1.792 -5.069 1.844 1.00 94.31 93 HIS A CA 1
ATOM 723 C C . HIS A 1 93 ? -2.843 -4.116 1.258 1.00 94.31 93 HIS A C 1
ATOM 725 O O . HIS A 1 93 ? -3.620 -3.528 2.007 1.00 94.31 93 HIS A O 1
ATOM 731 N N . LEU A 1 94 ? -2.957 -4.035 -0.072 1.00 97.56 94 LEU A N 1
ATOM 732 C CA . LEU A 1 94 ? -3.986 -3.228 -0.736 1.00 97.56 94 LEU A CA 1
ATOM 733 C C . LEU A 1 94 ? -5.408 -3.636 -0.320 1.00 97.56 94 LEU A C 1
ATOM 735 O O . LEU A 1 94 ? -6.243 -2.781 -0.023 1.00 97.56 94 LEU A O 1
ATOM 739 N N . ARG A 1 95 ? -5.688 -4.945 -0.252 1.00 95.94 95 ARG A N 1
ATOM 740 C CA . ARG A 1 95 ? -6.988 -5.467 0.204 1.00 95.94 95 ARG A CA 1
ATOM 741 C C . ARG A 1 95 ? -7.267 -5.116 1.666 1.00 95.94 95 ARG A C 1
ATOM 743 O O . ARG A 1 95 ? -8.399 -4.757 1.983 1.00 95.94 95 ARG A O 1
ATOM 750 N N . GLN A 1 96 ? -6.258 -5.188 2.535 1.00 94.56 96 GLN A N 1
ATOM 751 C CA . GLN A 1 96 ? -6.382 -4.816 3.949 1.00 94.56 96 GLN A CA 1
ATOM 752 C C . GLN A 1 96 ? -6.629 -3.312 4.130 1.00 94.56 96 GLN A C 1
ATOM 754 O O . GLN A 1 96 ? -7.500 -2.926 4.911 1.00 94.56 96 GLN A O 1
ATOM 759 N N . LEU A 1 97 ? -5.934 -2.465 3.364 1.00 96.69 97 LEU A N 1
ATOM 760 C CA . LEU A 1 97 ? -6.184 -1.022 3.341 1.00 96.69 97 LEU A CA 1
ATOM 761 C C . LEU A 1 97 ? -7.608 -0.723 2.872 1.00 96.69 97 LEU A C 1
ATOM 763 O O . LEU A 1 97 ? -8.324 0.017 3.540 1.00 96.69 97 LEU A O 1
ATOM 767 N N . ARG A 1 98 ? -8.054 -1.356 1.778 1.00 97.75 98 ARG A N 1
ATOM 768 C CA . ARG A 1 98 ? -9.412 -1.166 1.252 1.00 97.75 98 ARG A CA 1
ATOM 769 C C . ARG A 1 98 ? -10.460 -1.553 2.289 1.00 97.75 98 ARG A C 1
ATOM 771 O O . ARG A 1 98 ? -11.387 -0.784 2.518 1.00 97.75 98 ARG A O 1
ATOM 778 N N . GLN A 1 99 ? -10.302 -2.712 2.932 1.00 96.00 99 GLN A N 1
ATOM 779 C CA . GLN A 1 99 ? -11.223 -3.147 3.982 1.00 96.00 99 GLN A CA 1
ATOM 780 C C . GLN A 1 99 ? -11.242 -2.168 5.157 1.00 96.00 99 GLN A C 1
ATOM 782 O O . GLN A 1 99 ? -12.312 -1.829 5.647 1.00 96.00 99 GLN A O 1
ATOM 787 N N . SER A 1 100 ? -10.081 -1.659 5.568 1.00 95.56 100 SER A N 1
ATOM 788 C CA . SER A 1 100 ? -10.013 -0.698 6.669 1.00 95.56 100 SER A CA 1
ATOM 789 C C . SER A 1 100 ? -10.708 0.623 6.332 1.00 95.56 100 SER A C 1
ATOM 791 O O . SER A 1 100 ? -11.368 1.195 7.194 1.00 95.56 100 SER A O 1
ATOM 793 N N . LEU A 1 101 ? -10.602 1.105 5.087 1.00 96.31 101 LEU A N 1
ATOM 794 C CA . LEU A 1 101 ? -11.326 2.303 4.650 1.00 96.31 101 LEU A CA 1
ATOM 795 C C . LEU A 1 101 ? -12.840 2.069 4.559 1.00 96.31 101 LEU A C 1
ATOM 797 O O . LEU A 1 101 ? -13.599 2.964 4.913 1.00 96.31 101 LEU A O 1
ATOM 801 N N . LEU A 1 102 ? -13.280 0.879 4.137 1.00 96.81 102 LEU A N 1
ATOM 802 C CA . LEU A 1 102 ? -14.698 0.497 4.165 1.00 96.81 102 LEU A CA 1
ATOM 803 C C . LEU A 1 102 ? -15.238 0.433 5.601 1.00 96.81 102 LEU A C 1
ATOM 805 O O . LEU A 1 102 ? -16.339 0.904 5.870 1.00 96.81 102 LEU A O 1
ATOM 809 N N . ASP A 1 103 ? -14.451 -0.096 6.537 1.00 95.44 103 ASP A N 1
ATOM 810 C CA . ASP A 1 103 ? -14.810 -0.108 7.954 1.00 95.44 103 ASP A CA 1
ATOM 811 C C . ASP A 1 103 ? -14.878 1.318 8.527 1.00 95.44 103 ASP A C 1
ATOM 813 O O . ASP A 1 103 ? -15.790 1.628 9.289 1.00 95.44 103 ASP A O 1
ATOM 817 N N . ILE A 1 104 ? -13.962 2.214 8.137 1.00 94.75 104 ILE A N 1
ATOM 818 C CA . ILE A 1 104 ? -14.049 3.637 8.502 1.00 94.75 104 ILE A CA 1
ATOM 819 C C . ILE A 1 104 ? -15.322 4.268 7.931 1.00 94.75 104 ILE A C 1
ATOM 821 O O . ILE A 1 104 ? -16.002 4.996 8.647 1.00 94.75 104 ILE A O 1
ATOM 825 N N . GLU A 1 105 ? -15.664 3.985 6.673 1.00 94.44 105 GLU A N 1
ATOM 826 C CA . GLU A 1 105 ? -16.875 4.508 6.031 1.00 94.44 105 GLU A CA 1
ATOM 827 C C . GLU A 1 105 ? -18.143 4.059 6.774 1.00 94.44 105 GLU A C 1
ATOM 829 O O . GLU A 1 105 ? -19.045 4.862 6.995 1.00 94.44 105 GLU A O 1
ATOM 834 N N . ALA A 1 106 ? -18.193 2.797 7.207 1.00 95.12 106 ALA A N 1
ATOM 835 C CA . ALA A 1 106 ? -19.363 2.217 7.862 1.00 95.12 106 ALA A CA 1
ATOM 836 C C . ALA A 1 106 ? -19.441 2.489 9.376 1.00 95.12 106 ALA A C 1
ATOM 838 O O . ALA A 1 106 ? -20.534 2.632 9.923 1.00 95.12 106 ALA A O 1
ATOM 839 N N . PHE A 1 107 ? -18.301 2.525 10.070 1.00 92.62 107 PHE A N 1
ATOM 840 C CA . PHE A 1 107 ? -18.230 2.492 11.538 1.00 92.62 107 PHE A CA 1
ATOM 841 C C . PHE A 1 107 ? -17.384 3.622 12.142 1.00 92.62 107 PHE A C 1
ATOM 843 O O . PHE A 1 107 ? -17.203 3.674 13.360 1.00 92.62 107 PHE A O 1
ATOM 850 N N . GLY A 1 108 ? -16.812 4.501 11.315 1.00 91.38 108 GLY A N 1
ATOM 851 C CA . GLY A 1 108 ? -15.898 5.568 11.732 1.00 91.38 108 GLY A CA 1
ATOM 852 C C . GLY A 1 108 ? -14.493 5.090 12.113 1.00 91.38 108 GLY A C 1
ATOM 853 O O . GLY A 1 108 ? -13.624 5.914 12.391 1.00 91.38 108 GLY A O 1
ATOM 854 N N . ARG A 1 109 ? -14.246 3.772 12.132 1.00 91.06 109 ARG A N 1
ATOM 855 C CA . ARG A 1 109 ? -12.953 3.167 12.479 1.00 91.06 109 ARG A CA 1
ATOM 856 C C . ARG A 1 109 ? -12.802 1.753 11.897 1.00 91.06 109 ARG A C 1
ATOM 858 O O . ARG A 1 109 ? -13.811 1.072 11.720 1.00 91.06 109 ARG A O 1
ATOM 865 N N . PRO A 1 110 ? -11.565 1.274 11.678 1.00 92.19 110 PRO A N 1
ATOM 866 C CA . PRO A 1 110 ? -11.289 -0.113 11.327 1.00 92.19 110 PRO A CA 1
ATOM 867 C C . PRO A 1 110 ? -11.785 -1.081 12.396 1.00 92.19 110 PRO A C 1
ATOM 869 O O . PRO A 1 110 ? -11.787 -0.769 13.592 1.00 92.19 110 PRO A O 1
ATOM 872 N N . ARG A 1 111 ? -12.173 -2.286 11.982 1.00 91.38 111 ARG A N 1
ATOM 873 C CA . ARG A 1 111 ? -12.508 -3.348 12.925 1.00 91.38 111 ARG A CA 1
ATOM 874 C C . ARG A 1 111 ? -11.272 -4.129 13.349 1.00 91.38 111 ARG A C 1
ATOM 876 O O . ARG A 1 111 ? -10.468 -4.558 12.526 1.00 91.38 111 ARG A O 1
ATOM 883 N N . ILE A 1 112 ? -11.193 -4.412 14.645 1.00 92.00 112 ILE A N 1
ATOM 884 C CA . ILE A 1 112 ? -10.250 -5.392 15.183 1.00 92.00 112 ILE A CA 1
ATOM 885 C C . ILE A 1 112 ? -10.838 -6.791 14.909 1.00 92.00 112 ILE A C 1
ATOM 887 O O . ILE A 1 112 ? -11.998 -7.035 15.255 1.00 92.00 112 ILE A O 1
ATOM 891 N N . PRO A 1 113 ? -10.101 -7.692 14.236 1.00 90.31 113 PRO A N 1
ATOM 892 C CA . PRO A 1 113 ? -10.638 -8.978 13.785 1.00 90.31 113 PRO A CA 1
ATOM 893 C C . PRO A 1 113 ? -10.756 -10.014 14.909 1.00 90.31 113 PRO A C 1
ATOM 895 O O . PRO A 1 113 ? -11.602 -10.906 14.831 1.00 90.31 113 PRO A O 1
ATOM 898 N N . GLY A 1 114 ? -9.890 -9.926 15.920 1.00 91.94 114 GLY A N 1
ATOM 899 C CA . GLY A 1 114 ? -9.832 -10.842 17.051 1.00 91.94 114 GLY A CA 1
ATOM 900 C C . GLY A 1 114 ? -10.290 -10.206 18.368 1.00 91.94 114 GLY A C 1
ATOM 901 O O . GLY A 1 114 ? -10.797 -9.082 18.380 1.00 91.94 114 GLY A O 1
ATOM 902 N N . PRO A 1 115 ? -10.136 -10.933 19.487 1.00 94.19 115 PRO A N 1
ATOM 903 C CA . PRO A 1 115 ? -10.454 -10.416 20.809 1.00 94.19 115 PRO A CA 1
ATOM 904 C C . PRO A 1 115 ? -9.572 -9.219 21.188 1.00 94.19 115 PRO A C 1
ATOM 906 O O . PRO A 1 115 ? -8.402 -9.132 20.810 1.00 94.19 115 PRO A O 1
ATOM 909 N N . VAL A 1 116 ? -10.151 -8.328 21.991 1.00 94.75 116 VAL A N 1
ATOM 910 C CA . VAL A 1 116 ? -9.421 -7.324 22.766 1.00 94.75 116 VAL A CA 1
ATOM 911 C C . VAL A 1 116 ? -9.450 -7.781 24.218 1.00 94.75 116 VAL A C 1
ATOM 913 O O . VAL A 1 116 ? -10.529 -7.973 24.778 1.00 94.75 116 VAL A O 1
ATOM 916 N N . THR A 1 117 ? -8.283 -8.007 24.807 1.00 94.88 117 THR A N 1
ATOM 917 C CA . THR A 1 117 ? -8.132 -8.504 26.178 1.00 94.88 117 THR A CA 1
ATOM 918 C C . THR A 1 117 ? -7.281 -7.550 27.004 1.00 94.88 117 THR A C 1
ATOM 920 O O . THR A 1 117 ? -6.556 -6.713 26.469 1.00 94.88 117 THR A O 1
ATOM 923 N N . THR A 1 118 ? -7.373 -7.676 28.324 1.00 94.50 118 THR A N 1
ATOM 924 C CA . THR A 1 118 ? -6.509 -6.960 29.263 1.00 94.50 118 THR A CA 1
ATOM 925 C C . THR A 1 118 ? -5.645 -7.983 29.980 1.00 94.50 118 THR A C 1
ATOM 927 O O . THR A 1 118 ? -6.157 -8.962 30.527 1.00 94.50 118 THR A O 1
ATOM 930 N N . ARG A 1 119 ? -4.331 -7.778 29.953 1.00 91.44 119 ARG A N 1
ATOM 931 C CA . ARG A 1 119 ? -3.355 -8.625 30.643 1.00 91.44 119 ARG A CA 1
ATOM 932 C C . ARG A 1 119 ? -3.378 -8.379 32.159 1.00 91.44 119 ARG A C 1
ATOM 934 O O . ARG A 1 119 ? -3.900 -7.356 32.603 1.00 91.44 119 ARG A O 1
ATOM 941 N N . PRO A 1 120 ? -2.785 -9.275 32.972 1.00 91.56 120 PRO A N 1
ATOM 942 C CA . PRO A 1 120 ? -2.719 -9.099 34.426 1.00 91.56 120 PRO A CA 1
ATOM 943 C C . PRO A 1 120 ? -2.022 -7.811 34.891 1.00 91.56 120 PRO A C 1
ATOM 945 O O . PRO A 1 120 ? -2.316 -7.320 35.975 1.00 91.56 120 PRO A O 1
ATOM 948 N N . ASP A 1 121 ? -1.121 -7.256 34.080 1.00 89.12 121 ASP A N 1
ATOM 949 C CA . ASP A 1 121 ? -0.435 -5.980 34.324 1.00 89.12 121 ASP A CA 1
ATOM 950 C C . ASP A 1 121 ? -1.268 -4.746 33.917 1.00 89.12 121 ASP A C 1
ATOM 952 O O . ASP A 1 121 ? -0.802 -3.613 34.029 1.00 89.12 121 ASP A O 1
ATOM 956 N N . GLY A 1 122 ? -2.505 -4.949 33.452 1.00 89.12 122 GLY A N 1
ATOM 957 C CA . GLY A 1 122 ? -3.406 -3.895 32.992 1.00 89.12 122 GLY A CA 1
ATOM 958 C C . GLY A 1 122 ? -3.193 -3.470 31.537 1.00 89.12 122 GLY A C 1
ATOM 959 O O . GLY A 1 122 ? -3.931 -2.610 31.055 1.00 89.12 122 GLY A O 1
ATOM 960 N N . GLN A 1 123 ? -2.231 -4.055 30.813 1.00 93.69 123 GLN A N 1
ATOM 961 C CA . GLN A 1 123 ? -1.985 -3.709 29.415 1.00 93.69 123 GLN A CA 1
ATOM 962 C C . GLN A 1 123 ? -3.082 -4.274 28.501 1.00 93.69 123 GLN A C 1
ATOM 964 O O . GLN A 1 123 ? -3.394 -5.467 28.539 1.00 93.69 123 GLN A O 1
ATOM 969 N N . VAL A 1 124 ? -3.652 -3.423 27.643 1.00 95.12 124 VAL A N 1
ATOM 970 C CA . VAL A 1 124 ? -4.633 -3.849 26.635 1.00 95.12 124 VAL A CA 1
ATOM 971 C C . VAL A 1 124 ? -3.936 -4.465 25.434 1.00 95.12 124 VAL A C 1
ATOM 973 O O . VAL A 1 124 ? -2.960 -3.926 24.918 1.00 95.12 124 VAL A O 1
ATOM 976 N N . VAL A 1 125 ? -4.480 -5.576 24.960 1.00 94.56 125 VAL A N 1
ATOM 977 C CA . VAL A 1 125 ? -3.981 -6.346 23.829 1.00 94.56 125 VAL A CA 1
ATOM 978 C C . VAL A 1 125 ? -5.095 -6.508 22.813 1.00 94.56 125 V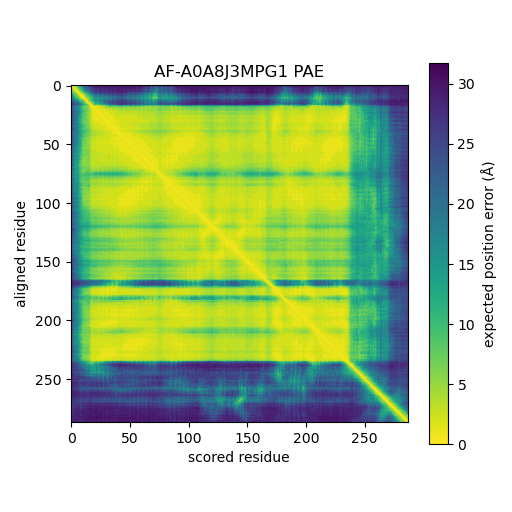AL A C 1
ATOM 980 O O . VAL A 1 125 ? -6.181 -6.978 23.139 1.00 94.56 125 VAL A O 1
ATOM 983 N N . ALA A 1 126 ? -4.829 -6.124 21.569 1.00 94.06 126 ALA A N 1
ATOM 984 C CA . ALA A 1 126 ? -5.731 -6.351 20.451 1.00 94.06 126 ALA A CA 1
ATOM 985 C C . ALA A 1 126 ? -5.160 -7.453 19.562 1.00 94.06 126 ALA A C 1
ATOM 987 O O . ALA A 1 126 ? -4.073 -7.295 19.005 1.00 94.06 126 ALA A O 1
ATOM 988 N N . GLN A 1 127 ? -5.896 -8.549 19.382 1.00 94.12 127 GLN A N 1
ATOM 989 C CA . GLN A 1 127 ? -5.520 -9.564 18.407 1.00 94.12 127 GLN A CA 1
ATOM 990 C C . GLN A 1 127 ? -5.918 -9.103 16.999 1.00 94.12 127 GLN A C 1
ATOM 992 O O . GLN A 1 127 ? -7.089 -8.874 16.687 1.00 94.12 127 GLN A O 1
ATOM 997 N N . VAL A 1 128 ? -4.924 -9.003 16.125 1.00 91.94 128 VAL A N 1
ATOM 998 C CA . VAL A 1 128 ? -5.034 -8.368 14.808 1.00 91.94 128 VAL A CA 1
ATOM 999 C C . VAL A 1 128 ? -4.827 -9.325 13.635 1.00 91.94 128 VAL A C 1
ATOM 1001 O O . VAL A 1 128 ? -5.042 -8.966 12.479 1.00 91.94 128 VAL A O 1
ATOM 1004 N N . PHE A 1 129 ? -4.447 -10.566 13.922 1.00 93.44 129 PHE A N 1
ATOM 1005 C CA . PHE A 1 129 ? -4.355 -11.650 12.952 1.00 93.44 129 PHE A CA 1
ATOM 1006 C C . PHE A 1 129 ? -4.835 -12.958 13.599 1.00 93.44 129 PHE A C 1
ATOM 1008 O O . PHE A 1 129 ? -4.560 -13.173 14.786 1.00 93.44 129 PHE A O 1
ATOM 1015 N N . PRO A 1 130 ? -5.531 -13.852 12.872 1.00 93.25 130 PRO A N 1
ATOM 1016 C CA . PRO A 1 130 ? -5.912 -13.802 11.450 1.00 93.25 130 PRO A CA 1
ATOM 1017 C C . PRO A 1 130 ? -7.046 -12.813 11.139 1.00 93.25 130 PRO A C 1
ATOM 1019 O O . PRO A 1 130 ? -7.959 -12.640 11.942 1.00 93.25 130 PRO A O 1
ATOM 1022 N N . THR A 1 131 ? -7.021 -12.208 9.945 1.00 88.56 131 THR A N 1
ATOM 1023 C CA . THR A 1 131 ? -8.054 -11.258 9.476 1.00 88.56 131 THR A CA 1
ATOM 1024 C C . THR A 1 131 ? -9.144 -11.913 8.624 1.00 88.56 131 THR A C 1
ATOM 1026 O O . THR A 1 131 ? -10.266 -11.420 8.567 1.00 88.56 131 THR A O 1
ATOM 1029 N N . THR A 1 132 ? -8.839 -13.036 7.965 1.00 88.00 132 THR A N 1
ATOM 1030 C CA . THR A 1 132 ? -9.763 -13.743 7.062 1.00 88.00 132 THR A CA 1
ATOM 1031 C C . THR A 1 132 ? -9.781 -15.253 7.310 1.00 88.00 132 THR A C 1
ATOM 1033 O O . THR A 1 132 ? -8.930 -15.796 8.014 1.00 88.00 132 THR A O 1
ATOM 1036 N N . GLY A 1 133 ? -10.737 -15.961 6.697 1.00 88.38 133 GLY A N 1
ATOM 1037 C CA . GLY A 1 133 ? -10.742 -17.428 6.683 1.00 88.38 133 GLY A CA 1
ATOM 1038 C C . GLY A 1 133 ? -9.503 -18.019 5.997 1.00 88.38 133 GLY A C 1
ATOM 1039 O O . GLY A 1 133 ? -8.938 -18.985 6.500 1.00 88.38 133 GLY A O 1
ATOM 1040 N N . TYR A 1 134 ? -9.020 -17.392 4.918 1.00 87.88 134 TYR A N 1
ATOM 1041 C CA . TYR A 1 134 ? -7.789 -17.811 4.240 1.00 87.88 134 TYR A CA 1
ATOM 1042 C C . TYR A 1 134 ? -6.567 -17.717 5.152 1.00 87.88 134 TYR A C 1
ATOM 1044 O O . TYR A 1 134 ? -5.741 -18.621 5.149 1.00 87.88 134 TYR A O 1
ATOM 1052 N N . ASP A 1 135 ? -6.481 -16.680 5.987 1.00 90.75 135 ASP A N 1
ATOM 1053 C CA . ASP A 1 135 ? -5.378 -16.536 6.944 1.00 90.75 135 ASP A CA 1
ATOM 1054 C C . ASP A 1 135 ? -5.313 -17.722 7.914 1.00 90.75 135 ASP A C 1
ATOM 1056 O O . ASP A 1 135 ? -4.230 -18.207 8.222 1.00 90.75 135 ASP A O 1
ATOM 1060 N N . ARG A 1 136 ? -6.472 -18.231 8.351 1.00 90.62 136 ARG A N 1
ATOM 1061 C CA . ARG A 1 136 ? -6.556 -19.408 9.232 1.00 90.62 136 ARG A CA 1
ATOM 1062 C C . ARG A 1 136 ? -6.104 -20.694 8.542 1.00 90.62 136 ARG A C 1
ATOM 1064 O O . ARG A 1 136 ? -5.587 -21.576 9.217 1.00 90.62 136 ARG A O 1
ATOM 1071 N N . VAL A 1 137 ? -6.324 -20.800 7.231 1.00 92.81 137 VAL A N 1
ATOM 1072 C CA . VAL A 1 137 ? -5.919 -21.962 6.425 1.00 92.81 137 VAL A CA 1
ATOM 1073 C C . VAL A 1 137 ? -4.425 -21.918 6.110 1.00 92.81 137 VAL A C 1
ATOM 1075 O O . VAL A 1 137 ? -3.749 -22.928 6.265 1.00 92.81 137 VAL A O 1
ATOM 1078 N N . PHE A 1 138 ? -3.898 -20.762 5.695 1.00 88.69 138 PHE A N 1
ATOM 1079 C CA . PHE A 1 138 ? -2.486 -20.615 5.326 1.00 88.69 138 PHE A CA 1
ATOM 1080 C C . PHE A 1 138 ? -1.546 -20.551 6.533 1.00 88.69 138 PHE A C 1
ATOM 1082 O O . PHE A 1 138 ? -0.404 -20.990 6.436 1.00 88.69 138 PHE A O 1
ATOM 1089 N N . PHE A 1 139 ? -2.017 -20.025 7.666 1.00 90.31 139 PHE A N 1
ATOM 1090 C CA . PHE A 1 139 ? -1.213 -19.832 8.874 1.00 90.31 139 PHE A CA 1
ATOM 1091 C C . PHE A 1 139 ? -1.903 -20.468 10.093 1.00 90.31 139 PHE A C 1
ATOM 1093 O O . PHE A 1 139 ? -2.299 -19.769 11.034 1.00 90.31 139 PHE A O 1
ATOM 1100 N N . PRO A 1 140 ? -2.099 -21.800 10.087 1.00 92.50 140 PRO A N 1
ATOM 1101 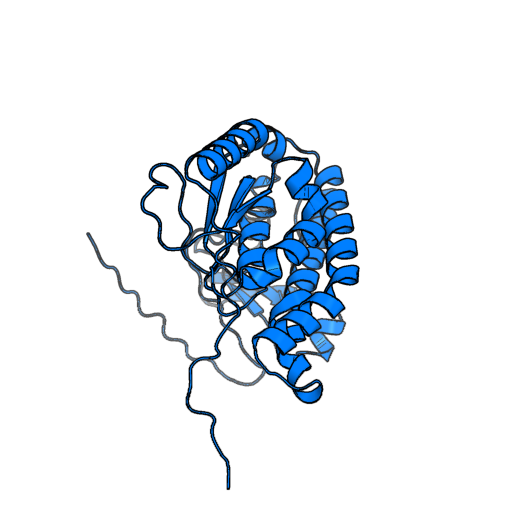C CA . PRO A 1 140 ? -2.815 -22.482 11.152 1.00 92.50 140 PRO A CA 1
ATOM 1102 C C . PRO A 1 140 ? -2.094 -22.303 12.493 1.00 92.50 140 PRO A C 1
ATOM 1104 O O . PRO A 1 140 ? -0.894 -22.535 12.614 1.00 92.50 140 PRO A O 1
ATOM 1107 N N . GLY A 1 141 ? -2.841 -21.880 13.515 1.00 91.12 141 GLY A N 1
ATOM 1108 C CA . GLY A 1 141 ? -2.320 -21.691 14.873 1.00 91.12 141 GLY A CA 1
ATOM 1109 C C . GLY A 1 141 ? -1.486 -20.423 15.092 1.00 91.12 141 GLY A C 1
ATOM 1110 O O . GLY A 1 141 ? -1.017 -20.223 16.213 1.00 91.12 141 GLY A O 1
ATOM 1111 N N . MET A 1 142 ? -1.332 -19.572 14.072 1.00 93.56 142 MET A N 1
ATOM 1112 C CA . MET A 1 142 ? -0.625 -18.297 14.178 1.00 93.56 142 MET A CA 1
ATOM 1113 C C . MET A 1 142 ? -1.583 -17.160 14.540 1.00 93.56 142 MET A C 1
ATOM 1115 O O . MET A 1 142 ? -2.635 -16.982 13.920 1.00 93.56 142 MET A O 1
ATOM 1119 N N . THR A 1 143 ? -1.187 -16.355 15.521 1.00 92.56 143 THR A N 1
ATOM 1120 C CA . THR A 1 143 ? -1.855 -15.105 15.893 1.00 92.56 143 THR A CA 1
ATOM 1121 C C . THR A 1 143 ? -0.845 -13.969 15.916 1.00 92.56 143 THR A C 1
ATOM 1123 O O . THR A 1 143 ? 0.342 -14.187 16.147 1.00 92.56 143 THR A O 1
ATOM 1126 N N . ALA A 1 144 ? -1.321 -12.751 15.677 1.00 92.12 144 ALA A N 1
ATOM 1127 C CA . ALA A 1 144 ? -0.537 -11.546 15.910 1.00 92.12 144 ALA A CA 1
ATOM 1128 C C . ALA A 1 144 ? -1.358 -10.587 16.757 1.00 92.12 144 ALA A C 1
ATOM 1130 O O . ALA A 1 144 ? -2.575 -10.464 16.573 1.00 92.12 144 ALA A O 1
ATOM 1131 N N . GLU A 1 145 ? -0.675 -9.915 17.666 1.00 93.12 145 GLU A N 1
ATOM 1132 C CA . GLU A 1 145 ? -1.254 -9.010 18.641 1.00 93.12 145 GLU A CA 1
ATOM 1133 C C . GLU A 1 145 ? -0.551 -7.658 18.569 1.00 93.12 145 GLU A C 1
ATOM 1135 O O . GLU A 1 145 ? 0.638 -7.574 18.262 1.00 93.12 145 GLU A O 1
ATOM 1140 N N . ILE A 1 146 ? -1.293 -6.594 18.857 1.00 90.75 146 ILE A N 1
ATOM 1141 C CA . ILE A 1 146 ? -0.720 -5.288 19.166 1.00 90.75 146 ILE A CA 1
ATOM 1142 C C . ILE A 1 146 ? -0.996 -5.048 20.638 1.00 90.75 146 ILE A C 1
ATOM 1144 O O . ILE A 1 146 ? -2.154 -5.080 21.065 1.00 90.75 146 ILE A O 1
ATOM 1148 N N . TRP A 1 147 ? 0.057 -4.809 21.412 1.00 92.88 147 TRP A N 1
ATOM 1149 C CA . TRP A 1 147 ? -0.104 -4.394 22.799 1.00 92.88 147 TRP A CA 1
ATOM 1150 C C . TRP A 1 147 ? -0.155 -2.876 22.844 1.00 92.88 147 TRP A C 1
ATOM 1152 O O . TRP A 1 147 ? 0.575 -2.184 22.144 1.00 92.88 147 TRP A O 1
ATOM 1162 N N . MET A 1 148 ? -1.093 -2.335 23.596 1.00 91.12 148 MET A N 1
ATOM 1163 C CA . MET A 1 148 ? -1.297 -0.900 23.617 1.00 91.12 148 MET A CA 1
ATOM 1164 C C . MET A 1 148 ? -0.273 -0.226 24.525 1.00 91.12 148 MET A C 1
ATOM 1166 O O . MET A 1 148 ? 0.250 -0.824 25.471 1.00 91.12 148 MET A O 1
ATOM 1170 N N . GLU A 1 149 ? 0.002 1.042 24.227 1.00 87.62 149 GLU A N 1
ATOM 1171 C CA . GLU A 1 149 ? 0.788 1.907 25.104 1.00 87.62 149 GLU A CA 1
ATOM 1172 C C . GLU A 1 149 ? 0.125 2.015 26.490 1.00 87.62 149 GLU A C 1
ATOM 1174 O O . GLU A 1 149 ? -1.112 1.994 26.582 1.00 87.62 149 GLU A O 1
ATOM 1179 N N . PRO A 1 150 ? 0.909 2.190 27.569 1.00 87.81 150 PRO A N 1
ATOM 1180 C CA . PRO A 1 150 ? 0.362 2.459 28.893 1.00 87.81 150 PRO A CA 1
ATOM 1181 C C . PRO A 1 150 ? -0.634 3.630 28.879 1.00 87.81 150 PRO A C 1
ATOM 1183 O O . PRO A 1 150 ? -0.365 4.683 28.302 1.00 87.81 150 PRO A O 1
ATOM 1186 N N . GLY A 1 151 ? -1.788 3.451 29.529 1.00 86.50 151 GLY A N 1
ATOM 1187 C CA . GLY A 1 151 ? -2.862 4.454 29.602 1.00 86.50 151 GLY A CA 1
ATOM 1188 C C . GLY A 1 151 ? -3.987 4.279 28.574 1.00 86.50 151 GLY A C 1
ATOM 1189 O O . GLY A 1 151 ? -5.045 4.889 28.730 1.00 86.50 151 GLY A O 1
ATOM 1190 N N . VAL A 1 152 ? -3.816 3.414 27.570 1.00 91.44 152 VAL A N 1
ATOM 1191 C CA . VAL A 1 152 ? -4.920 2.979 26.703 1.00 91.44 152 VAL A CA 1
ATOM 1192 C C . VAL A 1 152 ? -5.637 1.804 27.367 1.00 91.44 152 VAL A C 1
ATOM 1194 O O . VAL A 1 152 ? -5.032 0.765 27.622 1.00 91.44 152 VAL A O 1
ATOM 1197 N N . ASN A 1 153 ? -6.931 1.963 27.636 1.00 91.12 153 ASN A N 1
ATOM 1198 C CA . ASN A 1 153 ? -7.801 0.904 28.141 1.00 91.12 153 ASN A CA 1
ATOM 1199 C C . ASN A 1 153 ? -8.775 0.441 27.038 1.00 91.12 153 ASN A C 1
ATOM 1201 O O . ASN A 1 153 ? -8.787 0.997 25.940 1.00 91.12 153 ASN A O 1
ATOM 1205 N N . ALA A 1 154 ? -9.570 -0.601 27.297 1.00 88.56 154 ALA A N 1
ATOM 1206 C CA . ALA A 1 154 ? -10.453 -1.178 26.280 1.00 88.56 154 ALA A CA 1
ATOM 1207 C C . ALA A 1 154 ? -11.499 -0.170 25.760 1.00 88.56 154 ALA A C 1
ATOM 1209 O O . ALA A 1 154 ? -11.828 -0.188 24.572 1.00 88.56 154 ALA A O 1
ATOM 1210 N N . ASP A 1 155 ? -11.952 0.747 26.619 1.00 90.06 155 ASP A N 1
ATOM 1211 C CA . ASP A 1 155 ? -12.937 1.781 26.287 1.00 90.06 155 ASP A CA 1
ATOM 1212 C C . ASP A 1 155 ? -12.318 2.964 25.522 1.00 90.06 155 ASP A C 1
ATOM 1214 O O . ASP A 1 155 ? -13.010 3.628 24.744 1.00 90.06 155 ASP A O 1
ATOM 1218 N N . THR A 1 156 ? -11.020 3.229 25.730 1.00 90.81 156 THR A N 1
ATOM 1219 C CA . THR A 1 156 ? -10.260 4.306 25.068 1.00 90.81 156 THR A CA 1
ATOM 1220 C C . THR A 1 156 ? -9.457 3.844 23.847 1.00 90.81 156 THR A C 1
ATOM 1222 O O . THR A 1 156 ? -8.948 4.669 23.084 1.00 90.81 156 THR A O 1
ATOM 1225 N N . LEU A 1 157 ? -9.356 2.532 23.622 1.00 90.38 157 LEU A N 1
ATOM 1226 C CA . LEU A 1 157 ? -8.707 1.945 22.451 1.00 90.38 157 LEU A CA 1
ATOM 1227 C C . LEU A 1 157 ? -9.308 2.449 21.131 1.00 90.38 157 LEU A C 1
ATOM 1229 O O . LEU A 1 157 ? -8.548 2.792 20.228 1.00 90.38 157 LEU A O 1
ATOM 1233 N N . PRO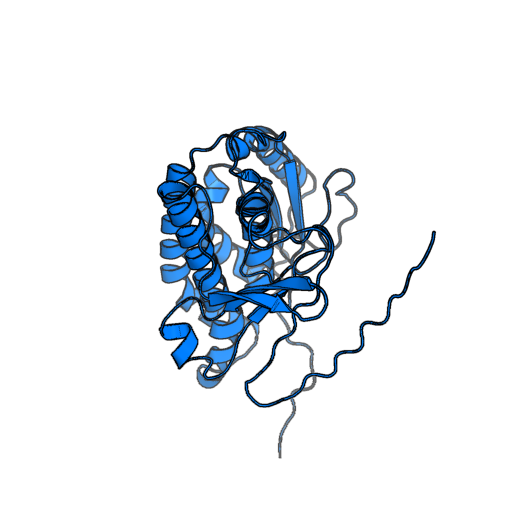 A 1 158 ? -10.637 2.536 20.956 1.00 89.50 158 PRO A N 1
ATOM 1234 C CA . PRO A 1 158 ? -11.184 3.031 19.703 1.00 89.50 158 PRO A CA 1
ATOM 1235 C C . PRO A 1 158 ? -10.727 4.419 19.258 1.00 89.50 158 PRO A C 1
ATOM 1237 O O . PRO A 1 158 ? -10.666 4.687 18.061 1.00 89.50 158 PRO A O 1
ATOM 1240 N N . GLN A 1 159 ? -10.399 5.287 20.206 1.00 88.12 159 GLN A N 1
ATOM 1241 C CA . GLN A 1 159 ? -10.016 6.675 19.995 1.00 88.12 159 GLN A CA 1
ATOM 1242 C C . GLN A 1 159 ? -8.602 6.772 19.407 1.00 88.12 159 GLN A C 1
ATOM 1244 O O . GLN A 1 159 ? -8.255 7.803 18.840 1.00 88.12 159 GLN A O 1
ATOM 1249 N N . THR A 1 160 ? -7.803 5.702 19.482 1.00 87.19 160 T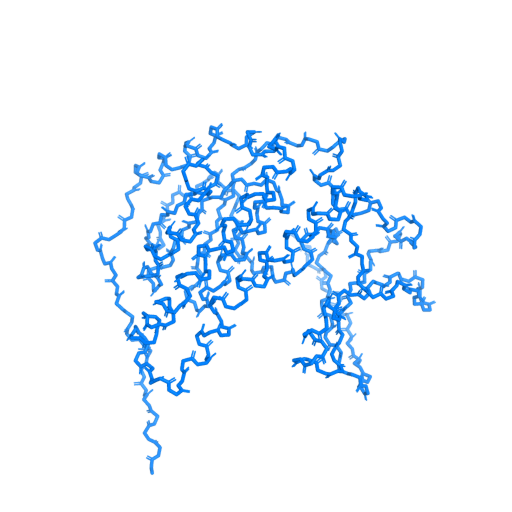HR A N 1
ATOM 1250 C CA . THR A 1 160 ? -6.449 5.633 18.907 1.00 87.19 160 THR A CA 1
ATOM 1251 C C . THR A 1 160 ? -6.435 5.152 17.451 1.00 87.19 160 THR A C 1
ATOM 1253 O O . THR A 1 160 ? -5.381 5.155 16.807 1.00 87.19 160 THR A O 1
ATOM 1256 N N . GLN A 1 161 ? -7.594 4.752 16.911 1.00 89.88 161 GLN A N 1
ATOM 1257 C CA . GLN A 1 161 ? -7.720 4.180 15.572 1.00 89.88 161 GLN A CA 1
ATOM 1258 C C . GLN A 1 161 ? -8.077 5.234 14.520 1.00 89.88 161 GLN A C 1
ATOM 1260 O O . GLN A 1 161 ? -8.878 6.137 14.759 1.00 89.88 161 GLN A O 1
ATOM 1265 N N . ALA A 1 162 ? -7.502 5.082 13.327 1.00 88.44 1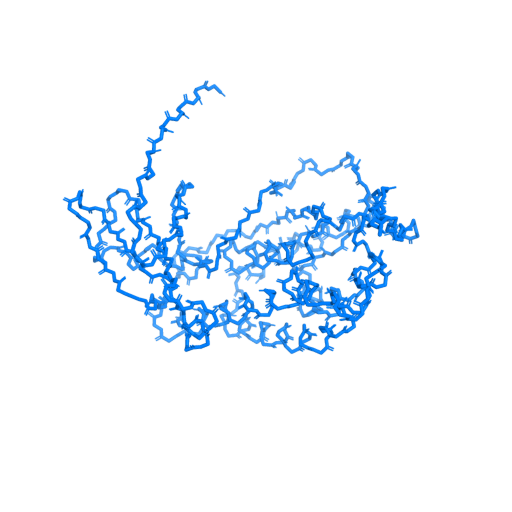62 ALA A N 1
ATOM 1266 C CA . ALA A 1 162 ? -7.753 5.892 12.138 1.00 88.44 162 ALA A CA 1
ATOM 1267 C C . ALA A 1 162 ? -7.668 7.407 12.372 1.00 88.44 162 ALA A C 1
ATOM 1269 O O . ALA A 1 162 ? -8.406 8.172 11.759 1.00 88.44 162 ALA A O 1
ATOM 1270 N N . LEU A 1 163 ? -6.743 7.840 13.235 1.00 86.56 163 LEU A N 1
ATOM 1271 C CA . LEU A 1 163 ? -6.583 9.238 13.652 1.00 86.56 163 LEU A CA 1
ATOM 1272 C C . LEU A 1 163 ? -6.572 10.223 12.475 1.00 86.56 163 LEU A C 1
ATOM 1274 O O . LEU A 1 163 ? -7.243 11.245 12.531 1.00 86.56 163 LEU A O 1
ATOM 1278 N N . THR A 1 164 ? -5.877 9.888 11.386 1.00 86.00 164 THR A N 1
ATOM 1279 C CA . THR A 1 164 ? -5.765 10.730 10.184 1.00 86.00 164 THR A CA 1
ATOM 1280 C C . THR A 1 164 ? -7.060 10.860 9.376 1.00 86.00 164 THR A C 1
ATOM 1282 O O . THR A 1 164 ? -7.176 11.783 8.573 1.00 86.00 164 THR A O 1
ATOM 1285 N N . TYR A 1 165 ? -8.038 9.979 9.597 1.00 88.75 165 TYR A N 1
ATOM 1286 C CA . TYR A 1 165 ? -9.366 10.007 8.972 1.00 88.75 165 TYR A CA 1
ATOM 1287 C C . TYR A 1 165 ? -10.450 10.580 9.893 1.00 88.75 165 TYR A C 1
ATOM 1289 O O . TYR A 1 165 ? -11.590 10.751 9.462 1.00 88.75 165 TYR A O 1
ATOM 1297 N N . GLN A 1 166 ? -10.124 10.895 11.148 1.00 83.94 166 GLN A N 1
ATOM 1298 C CA . GLN A 1 166 ? -11.057 11.557 12.055 1.00 83.94 166 GLN A CA 1
ATOM 1299 C C . GLN A 1 166 ? -11.198 13.041 11.676 1.00 83.94 166 GLN A C 1
ATOM 1301 O O . GLN A 1 166 ? -10.209 13.720 11.395 1.00 83.94 166 GLN A O 1
ATOM 1306 N N . ALA A 1 167 ? -12.430 13.565 11.710 1.00 66.69 167 ALA A N 1
ATOM 1307 C CA . ALA A 1 167 ? -12.777 14.907 11.218 1.00 66.69 167 ALA A CA 1
ATOM 1308 C C . ALA A 1 167 ? -11.940 16.055 11.826 1.00 66.69 167 ALA A C 1
ATOM 1310 O O . ALA A 1 167 ? -11.717 17.071 11.175 1.00 66.69 167 ALA A O 1
ATOM 1311 N N . ASN A 1 168 ? -11.426 15.876 13.045 1.00 61.53 168 ASN A N 1
ATOM 1312 C CA . ASN A 1 168 ? -10.700 16.910 13.788 1.00 61.53 168 ASN A CA 1
ATOM 1313 C C . ASN A 1 168 ? -9.179 16.907 13.534 1.00 61.53 168 ASN A C 1
ATOM 1315 O O . ASN A 1 168 ? -8.456 17.665 14.177 1.00 61.53 168 ASN A O 1
ATOM 1319 N N . GLN A 1 169 ? -8.671 16.049 12.640 1.00 65.50 169 GLN A N 1
ATOM 1320 C CA . GLN A 1 169 ? -7.232 15.858 12.407 1.00 65.50 169 GLN A CA 1
ATOM 1321 C C . GLN A 1 169 ? -6.783 16.167 10.972 1.00 65.50 169 GLN A C 1
ATOM 1323 O O . GLN A 1 169 ? -5.837 15.554 10.471 1.00 65.50 169 GLN A O 1
ATOM 1328 N N . GLN A 1 170 ? -7.407 17.140 10.299 1.00 62.88 170 GLN A N 1
ATOM 1329 C CA . GLN A 1 170 ? -6.918 17.623 9.002 1.00 62.88 170 GLN A CA 1
ATOM 1330 C C . GLN A 1 170 ? -5.557 18.318 9.151 1.00 62.88 170 GLN A C 1
ATOM 1332 O O . GLN A 1 170 ? -5.443 19.529 9.324 1.00 62.88 170 GLN A O 1
ATOM 1337 N N . ALA A 1 171 ? -4.502 17.512 9.097 1.00 70.75 171 ALA A N 1
ATOM 1338 C CA . ALA A 1 171 ? -3.131 17.971 9.074 1.00 70.75 171 ALA A CA 1
ATOM 1339 C C . ALA A 1 171 ? -2.770 18.510 7.684 1.00 70.75 171 ALA A C 1
ATOM 1341 O O . ALA A 1 171 ? -3.262 18.038 6.655 1.00 70.75 171 ALA A O 1
ATOM 1342 N N . GLN A 1 172 ? -1.854 19.476 7.661 1.00 84.88 172 GLN A N 1
ATOM 1343 C CA . GLN A 1 172 ? -1.220 19.943 6.433 1.00 84.88 172 GLN A CA 1
ATOM 1344 C C . GLN A 1 172 ? -0.586 18.762 5.686 1.00 84.88 172 GLN A C 1
ATOM 1346 O O . GLN A 1 172 ? 0.116 17.943 6.291 1.00 84.88 172 GLN A O 1
ATOM 1351 N N . GLY A 1 173 ? -0.804 18.700 4.371 1.00 87.94 173 GLY A N 1
ATOM 1352 C CA . GLY A 1 173 ? -0.218 17.672 3.524 1.00 87.94 173 GLY A CA 1
ATOM 1353 C C . GLY A 1 173 ? 1.306 17.713 3.553 1.00 87.94 173 GLY A C 1
ATOM 1354 O O . GLY A 1 173 ? 1.925 18.781 3.638 1.00 87.94 173 GLY A O 1
ATOM 1355 N N . LYS A 1 174 ? 1.923 16.534 3.469 1.00 93.50 174 LYS A N 1
ATOM 1356 C CA . LYS A 1 174 ? 3.380 16.358 3.481 1.00 93.50 174 LYS A CA 1
ATOM 1357 C C . LYS A 1 174 ? 3.830 15.525 2.292 1.00 93.50 174 LYS A C 1
ATOM 1359 O O . LYS A 1 174 ? 3.053 14.742 1.750 1.00 93.50 174 LYS A O 1
ATOM 1364 N N . VAL A 1 175 ? 5.096 15.698 1.931 1.00 94.00 175 VAL A N 1
ATOM 1365 C CA . VAL A 1 175 ? 5.789 14.862 0.951 1.00 94.00 175 VAL A CA 1
ATOM 1366 C C . VAL A 1 175 ? 6.739 13.934 1.702 1.00 94.00 175 VAL A C 1
ATOM 1368 O O . VAL A 1 175 ? 7.527 14.401 2.526 1.00 94.00 175 VAL A O 1
ATOM 1371 N N . ALA A 1 176 ? 6.660 12.639 1.418 1.00 93.94 176 ALA A N 1
ATOM 1372 C CA . ALA A 1 176 ? 7.548 11.614 1.950 1.00 93.94 176 ALA A CA 1
ATOM 1373 C C . ALA A 1 176 ? 8.546 11.148 0.887 1.00 93.94 176 ALA A C 1
ATOM 1375 O O . ALA A 1 176 ? 8.210 11.088 -0.295 1.00 93.94 176 ALA A O 1
ATOM 1376 N N . LEU A 1 177 ? 9.745 10.754 1.316 1.00 92.56 177 LEU A N 1
ATOM 1377 C CA . LEU A 1 177 ? 10.696 10.017 0.487 1.00 92.56 177 LEU A CA 1
ATOM 1378 C C . LEU A 1 177 ? 10.743 8.559 0.944 1.00 92.56 177 LEU A C 1
ATOM 1380 O O . LEU A 1 177 ? 11.003 8.289 2.119 1.00 92.56 177 LEU A O 1
ATOM 1384 N N . VAL A 1 178 ? 10.555 7.641 -0.002 1.00 90.75 178 VAL A N 1
ATOM 1385 C CA . VAL A 1 178 ? 10.756 6.201 0.185 1.00 90.75 178 VAL A CA 1
ATOM 1386 C C . VAL A 1 178 ? 11.940 5.751 -0.667 1.00 90.75 178 VAL A C 1
ATOM 1388 O O . VAL A 1 178 ? 11.992 6.014 -1.870 1.00 90.75 178 VAL A O 1
ATOM 1391 N N . LEU A 1 179 ? 12.898 5.075 -0.031 1.00 88.25 179 LEU A N 1
ATOM 1392 C CA . LEU A 1 179 ? 14.115 4.564 -0.661 1.00 88.25 179 LEU A CA 1
ATOM 1393 C C . LEU A 1 179 ? 14.031 3.042 -0.804 1.00 88.25 179 LEU A C 1
ATOM 1395 O O . LEU A 1 179 ? 13.970 2.326 0.192 1.00 88.25 179 LEU A O 1
ATOM 1399 N N . GLY A 1 180 ? 14.062 2.532 -2.036 1.00 82.25 180 GLY A N 1
ATOM 1400 C CA . GLY A 1 180 ? 14.068 1.089 -2.274 1.00 82.25 180 GLY A CA 1
ATOM 1401 C C . GLY A 1 180 ? 15.366 0.422 -1.801 1.00 82.25 180 GLY A C 1
ATOM 1402 O O . GLY A 1 180 ? 16.458 0.808 -2.215 1.00 82.25 180 GLY A O 1
ATOM 1403 N N . ALA A 1 181 ? 15.259 -0.628 -0.984 1.00 73.31 181 ALA A N 1
ATOM 1404 C CA . ALA A 1 181 ? 16.415 -1.391 -0.497 1.00 73.31 181 ALA A CA 1
ATOM 1405 C C . ALA A 1 181 ? 16.985 -2.391 -1.528 1.00 73.31 181 ALA A C 1
ATOM 1407 O O . ALA A 1 181 ? 18.160 -2.732 -1.459 1.00 73.31 181 ALA A O 1
ATOM 1408 N N . GLY A 1 182 ? 16.184 -2.829 -2.509 1.00 74.19 182 GLY A N 1
ATOM 1409 C CA . GLY A 1 182 ? 16.635 -3.691 -3.615 1.00 74.19 182 GLY A CA 1
ATOM 1410 C C . GLY A 1 182 ? 16.524 -5.205 -3.374 1.00 74.19 182 GLY A C 1
ATOM 1411 O O . GLY A 1 182 ? 16.617 -5.973 -4.320 1.00 74.19 182 GLY A O 1
ATOM 1412 N N . ASN A 1 183 ? 16.264 -5.657 -2.146 1.00 76.31 183 ASN A N 1
ATOM 1413 C CA . ASN A 1 183 ? 16.188 -7.083 -1.792 1.00 76.31 183 ASN A CA 1
ATOM 1414 C C . ASN A 1 183 ? 14.800 -7.709 -2.025 1.00 76.31 183 ASN A C 1
ATOM 1416 O O . ASN A 1 183 ? 14.688 -8.769 -2.633 1.00 76.31 183 ASN A O 1
ATOM 1420 N N . VAL A 1 184 ? 13.740 -7.049 -1.552 1.00 80.88 184 VAL A N 1
ATOM 1421 C CA . VAL A 1 184 ? 12.357 -7.535 -1.626 1.00 80.88 184 VAL A CA 1
ATOM 1422 C C . VAL A 1 184 ? 11.509 -6.500 -2.350 1.00 80.88 184 VAL A C 1
ATOM 1424 O O . VAL A 1 184 ? 11.427 -5.344 -1.929 1.00 80.88 184 VAL A O 1
ATOM 1427 N N . SER A 1 185 ? 10.882 -6.910 -3.451 1.00 83.62 185 SER A N 1
ATOM 1428 C CA . SER A 1 185 ? 10.176 -5.993 -4.348 1.00 83.62 185 SER A CA 1
ATOM 1429 C C . SER A 1 185 ? 8.888 -5.437 -3.735 1.00 83.62 185 SER A C 1
ATOM 1431 O O . SER A 1 185 ? 8.534 -4.293 -4.012 1.00 83.62 185 SER A O 1
ATOM 1433 N N . SER A 1 186 ? 8.222 -6.175 -2.841 1.00 88.62 186 SER A N 1
ATOM 1434 C CA . SER A 1 186 ? 7.003 -5.693 -2.186 1.00 88.62 186 SER A CA 1
ATOM 1435 C C . SER A 1 186 ? 7.243 -4.644 -1.099 1.00 88.62 186 SER A C 1
ATOM 1437 O O . SER A 1 186 ? 6.378 -3.793 -0.903 1.00 88.62 186 SER A O 1
ATOM 1439 N N . ILE A 1 187 ? 8.391 -4.672 -0.400 1.00 87.75 187 ILE A N 1
ATOM 1440 C CA . ILE A 1 187 ? 8.660 -3.801 0.768 1.00 87.75 187 ILE A CA 1
ATOM 1441 C C . ILE A 1 187 ? 8.477 -2.335 0.395 1.00 87.75 187 ILE A C 1
ATOM 1443 O O . ILE A 1 187 ? 7.771 -1.584 1.066 1.00 87.75 187 ILE A O 1
ATOM 1447 N N . VAL A 1 188 ? 9.082 -1.940 -0.722 1.00 88.62 188 VAL A N 1
ATOM 1448 C CA . VAL A 1 188 ? 9.087 -0.541 -1.134 1.00 88.62 188 VAL A CA 1
ATOM 1449 C C . VAL A 1 188 ? 7.678 -0.039 -1.461 1.00 88.62 188 VAL A C 1
ATOM 1451 O O . VAL A 1 188 ? 7.327 1.101 -1.166 1.00 88.62 188 VAL A O 1
ATOM 1454 N N . LEU A 1 189 ? 6.829 -0.915 -1.999 1.00 93.81 189 LEU A N 1
ATOM 1455 C CA . LEU A 1 189 ? 5.439 -0.597 -2.302 1.00 93.81 189 LEU A CA 1
ATOM 1456 C C . LEU A 1 189 ? 4.589 -0.565 -1.035 1.00 93.81 189 LEU A C 1
ATOM 1458 O O . LEU A 1 189 ? 3.718 0.292 -0.909 1.00 93.81 189 LEU A O 1
ATOM 1462 N N . THR A 1 190 ? 4.853 -1.449 -0.069 1.00 91.38 190 THR A N 1
ATOM 1463 C CA . THR A 1 190 ? 4.173 -1.396 1.229 1.00 91.38 190 THR A CA 1
ATOM 1464 C C . THR A 1 190 ? 4.512 -0.121 1.999 1.00 91.38 190 THR A C 1
ATOM 1466 O O . THR A 1 190 ? 3.607 0.458 2.596 1.00 91.38 190 THR A O 1
ATOM 1469 N N . ASP A 1 191 ? 5.748 0.378 1.903 1.00 91.44 191 ASP A N 1
ATOM 1470 C CA . ASP A 1 191 ? 6.153 1.650 2.513 1.00 91.44 191 ASP A CA 1
ATOM 1471 C C . ASP A 1 191 ? 5.466 2.848 1.834 1.00 91.44 191 ASP A C 1
ATOM 1473 O O . ASP A 1 191 ? 4.944 3.728 2.521 1.00 91.44 191 ASP A O 1
ATOM 1477 N N . VAL A 1 192 ? 5.387 2.865 0.495 1.00 95.38 192 VAL A N 1
ATOM 1478 C CA . VAL A 1 192 ? 4.629 3.883 -0.263 1.00 95.38 192 VAL A CA 1
ATOM 1479 C C . VAL A 1 192 ? 3.158 3.898 0.156 1.00 95.38 192 VAL A C 1
ATOM 1481 O O . VAL A 1 192 ? 2.602 4.955 0.463 1.00 95.38 192 VAL A O 1
ATOM 1484 N N . LEU A 1 193 ? 2.522 2.726 0.206 1.00 96.69 193 LEU A N 1
ATOM 1485 C CA . LEU A 1 193 ? 1.124 2.596 0.614 1.00 96.69 193 LEU A CA 1
ATOM 1486 C C . LEU A 1 193 ? 0.913 3.047 2.061 1.00 96.69 193 LEU A C 1
ATOM 1488 O O . LEU A 1 193 ? -0.078 3.718 2.350 1.00 96.69 193 LEU A O 1
ATOM 1492 N N . TYR A 1 194 ? 1.854 2.740 2.955 1.00 93.19 194 TYR A N 1
ATOM 1493 C CA . TYR A 1 194 ? 1.818 3.215 4.331 1.00 93.19 194 TYR A CA 1
ATOM 1494 C C . TYR A 1 194 ? 1.885 4.750 4.379 1.00 93.19 194 TYR A C 1
ATOM 1496 O O . TYR A 1 194 ? 1.015 5.391 4.966 1.00 93.19 194 TYR A O 1
ATOM 1504 N N . LYS A 1 195 ? 2.842 5.382 3.689 1.00 94.06 195 LYS A N 1
ATOM 1505 C CA . LYS A 1 195 ? 2.936 6.852 3.638 1.00 94.06 195 LYS A CA 1
ATOM 1506 C C . LYS A 1 195 ? 1.654 7.512 3.136 1.00 94.06 195 LYS A C 1
ATOM 1508 O O . LYS A 1 195 ? 1.166 8.450 3.768 1.00 94.06 195 LYS A O 1
ATOM 1513 N N . LEU A 1 196 ? 1.065 6.975 2.074 1.00 95.31 196 LEU A N 1
ATOM 1514 C CA . LEU A 1 196 ? -0.164 7.502 1.489 1.00 95.31 196 LEU A CA 1
ATOM 1515 C C . LEU A 1 196 ? -1.379 7.305 2.401 1.00 95.31 196 LEU A C 1
ATOM 1517 O O . LEU A 1 196 ? -2.027 8.277 2.796 1.00 9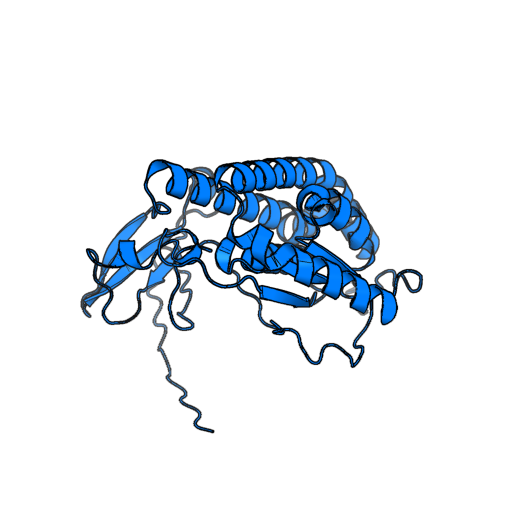5.31 196 LEU A O 1
ATOM 1521 N N . PHE A 1 197 ? -1.702 6.059 2.742 1.00 95.06 197 PHE A N 1
ATOM 1522 C CA . PHE A 1 197 ? -2.986 5.718 3.353 1.00 95.06 197 PHE A CA 1
ATOM 1523 C C . PHE A 1 197 ? -2.983 5.777 4.879 1.00 95.06 197 PHE A C 1
ATOM 1525 O O . PHE A 1 197 ? -4.060 5.894 5.456 1.00 95.06 197 PHE A O 1
ATOM 1532 N N . VAL A 1 198 ? -1.817 5.745 5.528 1.00 90.50 198 VAL A N 1
ATOM 1533 C CA . VAL A 1 198 ? -1.690 5.833 6.993 1.00 90.50 198 VAL A CA 1
ATOM 1534 C C . VAL A 1 198 ? -1.311 7.226 7.425 1.00 90.50 198 VAL A C 1
ATOM 1536 O O . VAL A 1 198 ? -1.993 7.841 8.241 1.00 90.50 198 VAL A O 1
ATOM 1539 N N . GLU A 1 199 ? -0.211 7.728 6.869 1.00 90.38 199 GLU A N 1
ATOM 1540 C CA . GLU A 1 199 ? 0.382 8.988 7.309 1.00 90.38 199 GLU A CA 1
ATOM 1541 C C . GLU A 1 199 ? -0.126 10.204 6.526 1.00 90.38 199 GLU A C 1
ATOM 1543 O O . GLU A 1 199 ? 0.247 11.329 6.861 1.00 90.38 199 GLU A O 1
ATOM 1548 N N . HIS A 1 200 ? -0.973 9.997 5.510 1.00 91.62 200 HIS A N 1
ATOM 1549 C CA . HIS A 1 200 ? -1.526 11.054 4.657 1.00 91.62 200 HIS A CA 1
ATOM 1550 C C . HIS A 1 200 ? -0.443 11.893 3.953 1.00 91.62 200 HIS A C 1
ATOM 1552 O O . HIS A 1 200 ? -0.552 13.115 3.841 1.00 91.62 200 HIS A O 1
ATOM 1558 N N . GLN A 1 201 ? 0.602 11.232 3.450 1.00 93.75 201 GLN A N 1
ATOM 1559 C CA . GLN A 1 201 ? 1.726 11.865 2.758 1.00 93.75 201 GLN A CA 1
ATOM 1560 C C . GLN A 1 201 ? 1.805 11.375 1.314 1.00 93.75 201 GLN A C 1
ATOM 1562 O O . GLN A 1 201 ? 1.885 10.172 1.060 1.00 93.75 201 GLN A O 1
ATOM 1567 N N . VAL A 1 202 ? 1.828 12.312 0.368 1.00 97.00 202 VAL A N 1
ATOM 1568 C CA . VAL A 1 202 ? 2.178 11.988 -1.021 1.00 97.00 202 VAL A CA 1
ATOM 1569 C C . VAL A 1 202 ? 3.650 11.598 -1.077 1.00 97.00 202 VAL A C 1
ATOM 1571 O O . VAL A 1 202 ? 4.450 12.067 -0.265 1.00 97.00 202 VAL A O 1
ATOM 1574 N N . THR A 1 203 ? 4.021 10.701 -1.982 1.00 96.94 203 THR A N 1
ATOM 1575 C CA . THR A 1 203 ? 5.302 9.995 -1.869 1.00 96.94 203 THR A CA 1
ATOM 1576 C C . THR A 1 203 ? 6.155 10.127 -3.123 1.00 96.94 203 THR A C 1
ATOM 1578 O O . THR A 1 203 ? 5.695 9.882 -4.234 1.00 96.94 203 THR A O 1
ATOM 1581 N N . LEU A 1 204 ? 7.430 10.462 -2.930 1.00 95.88 204 LEU A N 1
ATOM 1582 C CA . LEU A 1 204 ? 8.487 10.237 -3.905 1.00 95.88 204 LEU A CA 1
ATOM 1583 C C . LEU A 1 204 ? 9.117 8.873 -3.619 1.00 95.88 204 LEU A C 1
ATOM 1585 O O . LEU A 1 204 ? 9.760 8.678 -2.586 1.00 95.88 204 LEU A O 1
ATOM 1589 N N . LEU A 1 205 ? 8.939 7.932 -4.535 1.00 94.31 205 LEU A N 1
ATOM 1590 C CA . LEU A 1 205 ? 9.615 6.648 -4.536 1.00 94.31 205 LEU A CA 1
ATOM 1591 C C . LEU A 1 205 ? 10.893 6.756 -5.364 1.00 94.31 205 LEU A C 1
ATOM 1593 O O . LEU A 1 205 ? 10.847 6.977 -6.570 1.00 94.31 205 LEU A O 1
ATOM 1597 N N . LYS A 1 206 ? 12.039 6.535 -4.727 1.00 90.38 206 LYS A N 1
ATOM 1598 C CA . LYS A 1 206 ? 13.308 6.351 -5.420 1.00 90.38 206 LYS A CA 1
ATOM 1599 C C . LYS A 1 206 ? 13.633 4.864 -5.530 1.00 90.38 206 LYS A C 1
ATOM 1601 O O . LYS A 1 206 ? 13.939 4.207 -4.530 1.00 90.38 206 LYS A O 1
ATOM 1606 N N . MET A 1 207 ? 13.591 4.349 -6.753 1.00 87.94 207 MET A N 1
ATOM 1607 C CA . MET A 1 207 ? 13.913 2.961 -7.061 1.00 87.94 207 MET A CA 1
ATOM 1608 C C . MET A 1 207 ? 15.390 2.667 -6.799 1.00 87.94 207 MET A C 1
ATOM 1610 O O . MET A 1 207 ? 16.275 3.467 -7.116 1.00 87.94 207 MET A O 1
ATOM 1614 N N . ASN A 1 208 ? 15.653 1.487 -6.237 1.00 84.25 208 ASN A N 1
ATOM 1615 C CA . ASN A 1 208 ? 17.004 0.948 -6.160 1.00 84.25 208 ASN A CA 1
ATOM 1616 C C . ASN A 1 208 ? 17.474 0.559 -7.571 1.00 84.25 208 ASN A C 1
ATOM 1618 O O . ASN A 1 208 ? 16.705 -0.121 -8.254 1.00 84.25 208 ASN A O 1
ATOM 1622 N N . PRO A 1 209 ? 18.713 0.883 -7.988 1.00 82.81 209 PRO A N 1
ATOM 1623 C CA . PRO A 1 209 ? 19.250 0.446 -9.277 1.00 82.81 209 PRO A CA 1
ATOM 1624 C C . PRO A 1 209 ? 19.134 -1.064 -9.519 1.00 82.81 209 PRO A C 1
ATOM 1626 O O . PRO A 1 209 ? 18.837 -1.475 -10.635 1.00 82.81 209 PRO A O 1
ATOM 1629 N N . VAL A 1 210 ? 19.282 -1.878 -8.466 1.00 81.56 210 VAL A N 1
ATOM 1630 C CA . VAL A 1 210 ? 19.159 -3.344 -8.525 1.00 81.56 210 VAL A CA 1
ATOM 1631 C C . VAL A 1 210 ? 17.778 -3.791 -9.009 1.00 81.56 210 VAL A C 1
ATOM 1633 O O . VAL A 1 210 ? 17.681 -4.752 -9.759 1.00 81.56 210 VAL A O 1
ATOM 1636 N N . ASN A 1 211 ? 16.718 -3.072 -8.629 1.00 83.81 211 ASN A N 1
ATOM 1637 C CA . ASN A 1 211 ? 15.332 -3.396 -8.979 1.00 83.81 211 ASN A CA 1
ATOM 1638 C C . ASN A 1 211 ? 14.735 -2.415 -9.997 1.00 83.81 211 ASN A C 1
ATOM 1640 O O . ASN A 1 211 ? 13.517 -2.383 -10.167 1.00 83.81 211 ASN A O 1
ATOM 1644 N N . ALA A 1 212 ? 15.558 -1.603 -10.670 1.00 85.69 212 ALA A N 1
ATOM 1645 C CA . ALA A 1 212 ? 15.079 -0.596 -11.619 1.00 85.69 212 ALA A CA 1
ATOM 1646 C C . ALA A 1 212 ? 14.259 -1.218 -12.762 1.00 85.69 212 ALA A C 1
ATOM 1648 O O . ALA A 1 212 ? 13.300 -0.611 -13.229 1.00 85.69 212 ALA A O 1
ATOM 1649 N N . TYR A 1 213 ? 14.564 -2.464 -13.134 1.00 87.94 213 TYR A N 1
ATOM 1650 C CA . TYR A 1 213 ? 13.825 -3.231 -14.138 1.00 87.94 213 TYR A CA 1
ATOM 1651 C C . TYR A 1 213 ? 12.346 -3.476 -13.792 1.00 87.94 213 TYR A C 1
ATOM 1653 O O . TYR A 1 213 ? 11.542 -3.698 -14.693 1.00 87.94 213 TYR A O 1
ATOM 1661 N N . LEU A 1 214 ? 11.960 -3.400 -12.513 1.00 91.19 214 LEU A N 1
ATOM 1662 C CA . LEU A 1 214 ? 10.556 -3.487 -12.088 1.00 91.19 214 LEU A CA 1
ATOM 1663 C C . LEU A 1 214 ? 9.804 -2.165 -12.222 1.00 91.19 214 LEU A C 1
ATOM 1665 O O . LEU A 1 214 ? 8.579 -2.154 -12.128 1.00 91.19 214 LEU A O 1
ATOM 1669 N N . GLY A 1 215 ? 10.518 -1.061 -12.438 1.00 92.25 215 GLY A N 1
ATOM 1670 C CA . GLY A 1 215 ? 9.968 0.285 -12.529 1.00 92.25 215 GLY A CA 1
ATOM 1671 C C . GLY A 1 215 ? 8.742 0.399 -13.436 1.00 92.25 215 GLY A C 1
ATOM 1672 O O . GLY A 1 215 ? 7.672 0.738 -12.934 1.00 92.25 215 GLY A O 1
ATOM 1673 N N . PRO A 1 216 ? 8.826 -0.002 -14.719 1.00 94.25 216 PRO A N 1
ATOM 1674 C CA . PRO A 1 216 ? 7.690 0.069 -15.639 1.00 94.25 216 PRO A CA 1
ATOM 1675 C C . PRO A 1 216 ? 6.471 -0.751 -15.193 1.00 94.25 216 PRO A C 1
ATOM 1677 O O . PRO A 1 216 ? 5.331 -0.374 -15.457 1.00 94.25 216 PRO A O 1
ATOM 1680 N N . ILE A 1 217 ? 6.689 -1.883 -14.516 1.00 96.19 217 ILE A N 1
ATOM 1681 C CA . ILE A 1 217 ? 5.604 -2.715 -13.975 1.00 96.19 217 ILE A CA 1
ATOM 1682 C C . ILE A 1 217 ? 4.940 -1.992 -12.801 1.00 96.19 217 ILE A C 1
ATOM 1684 O O . ILE A 1 217 ? 3.714 -1.907 -12.735 1.00 96.19 217 ILE A O 1
ATOM 1688 N N . ILE A 1 218 ? 5.743 -1.429 -11.895 1.00 95.88 218 ILE A N 1
ATOM 1689 C CA . ILE A 1 218 ? 5.258 -0.653 -10.750 1.00 95.88 218 ILE A CA 1
ATOM 1690 C C . ILE A 1 218 ? 4.493 0.585 -11.228 1.00 95.88 218 ILE A C 1
ATOM 1692 O O . ILE A 1 218 ? 3.431 0.879 -10.685 1.00 95.88 218 ILE A O 1
ATOM 1696 N N . GLU A 1 219 ? 4.980 1.277 -12.257 1.00 96.81 219 GLU A N 1
ATOM 1697 C CA . GLU A 1 219 ? 4.310 2.437 -12.848 1.00 96.81 219 GLU A CA 1
ATOM 1698 C C . GLU A 1 219 ? 2.916 2.077 -13.370 1.00 96.81 219 GLU A C 1
ATOM 1700 O O . GLU A 1 219 ? 1.954 2.766 -13.038 1.00 96.81 219 GLU A O 1
ATOM 1705 N N . ARG A 1 220 ? 2.761 0.955 -14.089 1.00 98.19 220 ARG A N 1
ATOM 1706 C CA . ARG A 1 220 ? 1.436 0.468 -14.522 1.00 98.19 220 ARG A CA 1
ATOM 1707 C C . ARG A 1 220 ?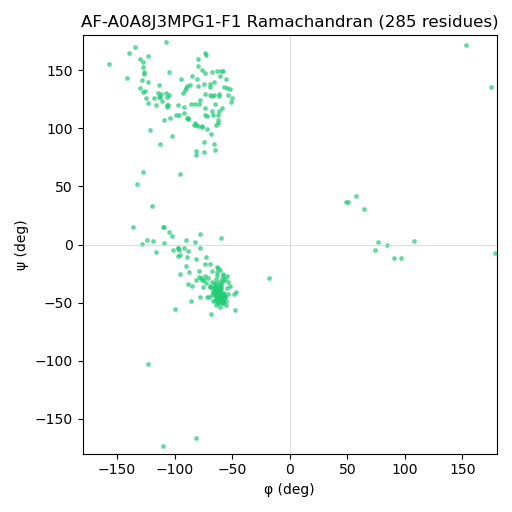 0.554 0.056 -13.343 1.00 98.19 220 ARG A C 1
ATOM 1709 O O . ARG A 1 220 ? -0.619 0.426 -13.281 1.00 98.19 220 ARG A O 1
ATOM 1716 N N . CYS A 1 221 ? 1.125 -0.646 -12.365 1.00 98.25 221 CYS A N 1
ATOM 1717 C CA . CYS A 1 221 ? 0.422 -1.044 -11.146 1.00 98.25 221 CYS A CA 1
ATOM 1718 C C . CYS A 1 221 ? -0.136 0.164 -10.373 1.00 98.25 221 CYS A C 1
ATOM 1720 O O . CYS A 1 221 ? -1.266 0.121 -9.892 1.00 98.25 221 CYS A O 1
ATOM 1722 N N . PHE A 1 222 ? 0.652 1.238 -10.259 1.00 98.38 222 PHE A N 1
ATOM 1723 C CA . PHE A 1 222 ? 0.369 2.408 -9.422 1.00 98.38 222 PHE A CA 1
ATOM 1724 C C . PHE A 1 222 ? -0.089 3.641 -10.208 1.00 98.38 222 PHE A C 1
ATOM 1726 O O . PHE A 1 222 ? -0.226 4.724 -9.632 1.00 98.38 222 PHE A O 1
ATOM 1733 N N . GLN A 1 223 ? -0.396 3.475 -11.494 1.00 98.50 223 GLN A N 1
ATOM 1734 C CA . GLN A 1 223 ? -0.833 4.538 -12.395 1.00 98.50 223 GLN A CA 1
ATOM 1735 C C . GLN A 1 223 ? -1.926 5.451 -11.791 1.00 98.50 223 GLN A C 1
ATOM 1737 O O . GLN A 1 223 ? -1.756 6.669 -11.874 1.00 98.50 223 GLN A O 1
ATOM 1742 N N . PRO A 1 224 ? -2.952 4.953 -11.056 1.00 98.50 224 PRO A N 1
ATOM 1743 C CA . PRO A 1 224 ? -3.992 5.822 -10.495 1.00 98.50 224 PRO A CA 1
ATOM 1744 C C . PRO A 1 224 ? -3.481 6.843 -9.467 1.00 98.50 224 PRO A C 1
ATOM 1746 O O . PRO A 1 224 ? -4.139 7.857 -9.219 1.00 98.50 224 PRO A O 1
ATOM 1749 N N . LEU A 1 225 ? -2.344 6.562 -8.828 1.00 98.62 225 LEU A N 1
ATOM 1750 C CA . LEU A 1 225 ? -1.661 7.478 -7.915 1.00 98.62 225 LEU A CA 1
ATOM 1751 C C . LEU A 1 225 ? -0.676 8.387 -8.660 1.00 98.62 225 LEU A C 1
ATOM 1753 O O . LEU A 1 225 ? -0.508 9.538 -8.263 1.00 98.62 225 LEU A O 1
ATOM 1757 N N . ILE A 1 226 ? -0.044 7.880 -9.722 1.00 98.50 226 ILE A N 1
ATOM 1758 C CA . ILE A 1 226 ? 0.947 8.616 -10.518 1.00 98.50 226 ILE A CA 1
ATOM 1759 C C . ILE A 1 226 ? 0.285 9.711 -11.354 1.00 98.50 226 ILE A C 1
ATOM 1761 O O . ILE A 1 226 ? 0.736 10.849 -11.314 1.00 98.50 226 ILE A O 1
ATOM 1765 N N . GLU A 1 227 ? -0.827 9.420 -12.030 1.00 97.88 227 GLU A N 1
ATOM 1766 C CA . GLU A 1 227 ? -1.552 10.408 -12.851 1.00 97.88 227 GLU A CA 1
ATOM 1767 C C . GLU A 1 227 ? -2.114 11.586 -12.057 1.00 97.88 227 GLU A C 1
ATOM 1769 O O . GLU A 1 227 ? -2.443 12.626 -12.618 1.00 97.88 227 GLU A O 1
ATOM 1774 N N . ARG A 1 228 ? -2.258 11.410 -10.743 1.00 98.00 228 ARG A N 1
ATOM 1775 C CA . ARG A 1 228 ? -2.746 12.440 -9.824 1.00 98.00 228 ARG A CA 1
ATOM 1776 C C . ARG A 1 228 ? -1.615 13.099 -9.036 1.00 98.00 228 ARG A C 1
ATOM 1778 O O . ARG A 1 228 ? -1.901 13.826 -8.091 1.00 98.00 228 ARG A O 1
ATOM 1785 N N . ASP A 1 229 ? -0.358 12.789 -9.365 1.00 98.25 229 ASP A N 1
ATOM 1786 C CA . ASP A 1 229 ? 0.848 13.217 -8.650 1.00 98.25 229 ASP A CA 1
ATOM 1787 C C . ASP A 1 229 ? 0.767 12.993 -7.125 1.00 98.25 229 ASP A C 1
ATOM 1789 O O . ASP A 1 229 ? 1.281 13.775 -6.327 1.00 98.25 229 ASP A O 1
ATOM 1793 N N . PHE A 1 230 ? 0.129 11.900 -6.694 1.00 98.38 230 PHE A N 1
ATOM 1794 C CA . PHE A 1 230 ? 0.190 11.430 -5.304 1.00 98.38 230 PHE A CA 1
ATOM 1795 C C . PHE A 1 230 ? 1.387 10.500 -5.076 1.00 98.38 230 PHE A C 1
ATOM 1797 O O . PHE A 1 230 ? 1.882 10.372 -3.953 1.00 98.38 230 PHE A O 1
ATOM 1804 N N . LEU A 1 231 ? 1.877 9.878 -6.147 1.00 98.50 231 LEU A N 1
ATOM 1805 C CA . LEU A 1 231 ? 3.109 9.104 -6.186 1.00 98.50 231 LEU A CA 1
ATOM 1806 C C . LEU A 1 231 ? 3.955 9.575 -7.364 1.00 98.50 231 LEU A C 1
ATOM 1808 O O . LEU A 1 231 ? 3.456 9.685 -8.478 1.00 98.50 231 LEU A O 1
ATOM 1812 N N . ARG A 1 232 ? 5.251 9.778 -7.144 1.00 97.19 232 ARG A N 1
ATOM 1813 C CA . ARG A 1 232 ? 6.232 9.918 -8.225 1.00 97.19 232 ARG A CA 1
ATOM 1814 C C . ARG A 1 232 ? 7.324 8.888 -8.061 1.00 97.19 232 ARG A C 1
ATOM 1816 O O . ARG A 1 232 ? 7.765 8.647 -6.942 1.00 97.19 232 ARG A O 1
ATOM 1823 N N . ILE A 1 233 ? 7.754 8.306 -9.171 1.00 94.81 233 ILE A N 1
ATOM 1824 C CA . ILE A 1 233 ? 8.824 7.315 -9.201 1.00 94.81 233 ILE A CA 1
ATOM 1825 C C . ILE A 1 233 ? 10.020 7.946 -9.903 1.00 94.81 233 ILE A C 1
ATOM 1827 O O . ILE A 1 233 ? 9.880 8.547 -10.964 1.00 94.81 233 ILE A O 1
ATOM 1831 N N . VAL A 1 234 ? 11.180 7.856 -9.267 1.00 92.19 234 VAL A N 1
ATOM 1832 C CA . VAL A 1 234 ? 12.466 8.293 -9.809 1.00 92.19 234 VAL A CA 1
ATOM 1833 C C . VAL A 1 234 ? 13.484 7.179 -9.638 1.00 92.19 234 VAL A C 1
ATOM 1835 O O . VAL A 1 234 ? 13.348 6.300 -8.785 1.00 92.19 234 VAL A O 1
ATOM 1838 N N . TYR A 1 235 ? 14.544 7.237 -10.422 1.00 88.50 235 TYR A N 1
ATOM 1839 C CA . TYR A 1 235 ? 15.537 6.179 -10.526 1.00 88.50 235 TYR A CA 1
ATOM 1840 C C . TYR A 1 235 ? 16.930 6.764 -10.281 1.00 88.50 235 TYR A C 1
ATOM 1842 O O . TYR A 1 235 ? 17.204 7.915 -10.609 1.00 88.50 235 TYR A O 1
ATOM 1850 N N . GLY A 1 236 ? 17.837 5.996 -9.677 1.00 73.12 236 GLY A N 1
ATOM 1851 C CA . GLY A 1 236 ? 19.246 6.392 -9.563 1.00 73.12 236 GLY A CA 1
ATOM 1852 C C . GLY A 1 236 ? 19.974 5.786 -8.365 1.00 73.12 236 GLY A C 1
ATOM 1853 O O . GLY A 1 236 ? 19.346 5.214 -7.476 1.00 73.12 236 GLY A O 1
ATOM 1854 N N . GLY A 1 237 ? 21.298 5.965 -8.302 1.00 63.53 237 GLY A N 1
ATOM 1855 C CA . GLY A 1 237 ? 22.165 5.521 -7.193 1.00 63.53 237 GLY A CA 1
ATOM 1856 C C . GLY A 1 237 ? 22.169 6.460 -5.976 1.00 63.53 237 GLY A C 1
ATOM 1857 O O . GLY A 1 237 ? 21.309 7.329 -5.860 1.00 63.53 237 GLY A O 1
ATOM 1858 N N . LEU A 1 238 ? 23.118 6.304 -5.047 1.00 51.19 238 LEU A N 1
ATOM 1859 C CA . LEU A 1 238 ? 23.292 7.199 -3.888 1.00 51.19 238 LEU A CA 1
ATOM 1860 C C . LEU A 1 238 ? 23.698 8.619 -4.347 1.00 51.19 238 LEU A C 1
ATOM 1862 O O . LEU A 1 238 ? 24.877 8.960 -4.346 1.00 51.19 238 LEU A O 1
ATOM 1866 N N . SER A 1 239 ? 22.746 9.454 -4.768 1.00 44.28 239 SER A N 1
ATOM 1867 C CA . SER A 1 239 ? 22.999 10.863 -5.083 1.00 44.28 239 SER A CA 1
ATOM 1868 C C . SER A 1 239 ? 22.746 11.751 -3.860 1.00 44.28 239 SER A C 1
ATOM 1870 O O . SER A 1 239 ? 21.718 11.662 -3.186 1.00 44.28 239 SER A O 1
ATOM 1872 N N . LYS A 1 240 ? 23.722 12.615 -3.561 1.00 42.81 240 LYS A N 1
ATOM 1873 C CA . LYS A 1 240 ? 23.632 13.688 -2.563 1.00 42.81 240 LYS A CA 1
ATOM 1874 C C . LYS A 1 240 ? 22.709 14.781 -3.120 1.00 42.81 240 LYS A C 1
ATOM 1876 O O . LYS A 1 240 ? 23.096 15.444 -4.071 1.00 42.81 240 LYS A O 1
ATOM 1881 N N . GLY A 1 241 ? 21.513 14.972 -2.557 1.00 43.44 241 GLY A N 1
ATOM 1882 C CA . GLY A 1 241 ? 20.626 16.058 -3.015 1.00 43.44 241 GLY A CA 1
ATOM 1883 C C . GLY A 1 241 ? 19.252 16.204 -2.350 1.00 43.44 241 GLY A C 1
ATOM 1884 O O . GLY A 1 241 ? 18.570 17.191 -2.600 1.00 43.44 241 GLY A O 1
ATOM 1885 N N . LEU A 1 242 ? 18.819 15.280 -1.488 1.00 51.44 242 LEU A N 1
ATOM 1886 C CA . LEU A 1 242 ? 17.475 15.319 -0.887 1.00 51.44 242 LEU A CA 1
ATOM 1887 C C . LEU A 1 242 ? 17.491 15.991 0.496 1.00 51.44 242 LEU A C 1
ATOM 1889 O O . LEU A 1 242 ? 17.167 15.375 1.505 1.00 51.44 242 LEU A O 1
ATOM 1893 N N . SER A 1 243 ? 17.894 17.262 0.549 1.00 41.09 243 SER A N 1
ATOM 1894 C CA . SER A 1 243 ? 18.128 17.994 1.808 1.00 41.09 243 SER A CA 1
ATOM 1895 C C . SER A 1 243 ? 16.854 18.491 2.514 1.00 41.09 243 SER A C 1
ATOM 1897 O O . SER A 1 243 ? 16.950 19.081 3.587 1.00 41.09 243 SER A O 1
ATOM 1899 N N . SER A 1 244 ? 15.660 18.299 1.935 1.00 41.38 244 SER A N 1
ATOM 1900 C CA . SER A 1 244 ? 14.412 18.910 2.444 1.00 41.38 244 SER A CA 1
ATOM 1901 C C . SER A 1 244 ? 13.202 17.972 2.493 1.00 41.38 244 SER A C 1
ATOM 1903 O O . SER A 1 244 ? 12.073 18.438 2.642 1.00 41.38 244 SER A O 1
ATOM 1905 N N . VAL A 1 245 ? 13.406 16.657 2.382 1.00 46.50 245 VAL A N 1
ATOM 1906 C CA . VAL A 1 245 ? 12.320 15.667 2.470 1.00 46.50 245 VAL A CA 1
ATOM 1907 C C . VAL A 1 245 ? 12.506 14.831 3.729 1.00 46.50 245 VAL A C 1
ATOM 1909 O O . VAL A 1 245 ? 13.621 14.425 4.039 1.00 46.50 245 VAL A O 1
ATOM 1912 N N . SER A 1 246 ? 11.427 14.565 4.470 1.00 43.94 246 SER A N 1
ATOM 1913 C CA . SER A 1 246 ? 11.471 13.602 5.572 1.00 43.94 246 SER A CA 1
ATOM 1914 C C . SER A 1 246 ? 11.819 12.222 5.007 1.00 43.94 246 SER A C 1
ATOM 1916 O O . SER A 1 246 ? 11.013 11.605 4.309 1.00 43.94 246 SER A O 1
ATOM 1918 N N . ILE A 1 247 ? 13.045 11.773 5.270 1.00 44.66 247 ILE A N 1
ATOM 1919 C CA . ILE A 1 247 ? 13.583 10.499 4.792 1.00 44.66 247 ILE A CA 1
ATOM 1920 C C . ILE A 1 247 ? 13.091 9.398 5.729 1.00 44.66 247 ILE A C 1
ATOM 1922 O O . ILE A 1 247 ? 13.371 9.439 6.928 1.00 44.66 247 ILE A O 1
ATOM 1926 N N . LEU A 1 248 ? 12.368 8.409 5.200 1.00 43.28 248 LEU A N 1
ATOM 1927 C CA . LEU A 1 248 ? 12.179 7.150 5.911 1.00 43.28 248 LEU A CA 1
ATOM 1928 C C . LEU A 1 248 ? 13.204 6.138 5.387 1.00 43.28 248 LEU A C 1
ATOM 1930 O O . LEU A 1 248 ? 13.199 5.800 4.206 1.00 43.28 248 LEU A O 1
ATOM 1934 N N . THR A 1 249 ? 14.056 5.644 6.283 1.00 37.69 249 THR A N 1
ATOM 1935 C CA . THR A 1 249 ? 15.026 4.569 6.005 1.00 37.69 249 THR A CA 1
ATOM 1936 C C . THR A 1 249 ? 14.646 3.264 6.717 1.00 37.69 249 THR A C 1
ATOM 1938 O O . THR A 1 249 ? 15.487 2.384 6.864 1.00 37.69 249 THR A O 1
ATOM 1941 N N . SER A 1 250 ? 13.408 3.118 7.212 1.00 32.44 250 SER A N 1
ATOM 1942 C CA . SER A 1 250 ? 13.006 1.927 7.971 1.00 32.44 250 SER A CA 1
ATOM 1943 C C . SER A 1 250 ? 11.736 1.255 7.454 1.00 32.44 250 SER A C 1
ATOM 1945 O O . SER A 1 250 ? 10.698 1.882 7.268 1.00 32.44 250 SER A O 1
ATOM 1947 N N . MET A 1 251 ? 11.856 -0.060 7.287 1.00 32.44 251 MET A N 1
ATOM 1948 C CA . MET A 1 251 ? 10.804 -1.019 6.974 1.00 32.44 251 MET A CA 1
ATOM 1949 C C . MET A 1 251 ? 9.725 -0.982 8.065 1.00 32.44 251 MET A C 1
ATOM 1951 O O . MET A 1 251 ? 10.008 -1.291 9.225 1.00 32.44 251 MET A O 1
ATOM 1955 N N . ARG A 1 252 ? 8.485 -0.618 7.715 1.00 36.16 252 ARG A N 1
ATOM 1956 C CA . ARG A 1 252 ? 7.324 -0.787 8.605 1.00 36.16 252 ARG A CA 1
ATOM 1957 C C . ARG A 1 252 ? 6.389 -1.834 8.017 1.00 36.16 252 ARG A C 1
ATOM 1959 O O . ARG A 1 252 ? 5.433 -1.520 7.321 1.00 36.16 252 ARG A O 1
ATOM 1966 N N . TYR A 1 253 ? 6.652 -3.100 8.337 1.00 32.19 253 TYR A N 1
ATOM 1967 C CA . TYR A 1 253 ? 5.672 -4.169 8.148 1.00 32.19 253 TYR A CA 1
ATOM 1968 C C . TYR A 1 253 ? 4.603 -4.036 9.240 1.00 32.19 253 TYR A C 1
ATOM 1970 O O . TYR A 1 253 ? 4.645 -4.704 10.267 1.00 32.19 253 TYR A O 1
ATOM 1978 N N . THR A 1 254 ? 3.650 -3.127 9.059 1.00 36.16 254 THR A N 1
ATOM 1979 C CA . THR A 1 254 ? 2.432 -3.122 9.868 1.00 36.16 254 THR A CA 1
ATOM 1980 C C . THR A 1 254 ? 1.237 -3.250 8.944 1.00 36.16 254 THR A C 1
ATOM 1982 O O . THR A 1 254 ? 0.719 -2.287 8.392 1.00 36.16 254 THR A O 1
ATOM 1985 N N . SER A 1 255 ? 0.746 -4.482 8.836 1.00 32.72 255 SER A N 1
ATOM 1986 C CA . SER A 1 255 ? -0.541 -4.853 8.236 1.00 32.72 255 SER A CA 1
ATOM 1987 C C . SER A 1 255 ? -1.761 -4.200 8.916 1.00 32.72 255 SER A C 1
ATOM 1989 O O . SER A 1 255 ? -2.895 -4.497 8.551 1.00 32.72 255 SER A O 1
ATOM 1991 N N . LEU A 1 256 ? -1.548 -3.300 9.885 1.00 45.00 256 LEU A N 1
ATOM 1992 C CA . LEU A 1 256 ? -2.563 -2.507 10.583 1.00 45.00 256 LEU A CA 1
ATOM 1993 C C . LEU A 1 256 ? -2.178 -1.036 10.660 1.00 45.00 256 LEU A C 1
ATOM 1995 O O . LEU A 1 256 ? -2.215 -0.394 11.705 1.00 45.00 256 LEU A O 1
ATOM 1999 N N . ALA A 1 257 ? -1.860 -0.530 9.481 1.00 38.72 257 ALA A N 1
ATOM 2000 C CA . ALA A 1 257 ? -1.864 0.847 9.033 1.00 38.72 257 ALA A CA 1
ATOM 2001 C C . ALA A 1 257 ? -2.671 1.884 9.857 1.00 38.72 257 ALA A C 1
ATOM 2003 O O . ALA A 1 257 ? -2.305 3.045 9.867 1.00 38.72 257 ALA A O 1
ATOM 2004 N N . LEU A 1 258 ? -3.755 1.546 10.555 1.00 46.22 258 LEU A N 1
ATOM 2005 C CA . LEU A 1 258 ? -4.627 2.547 11.181 1.00 46.22 258 LEU A CA 1
ATOM 2006 C C . LEU A 1 258 ? -4.738 2.444 12.702 1.00 46.22 258 LEU A C 1
ATOM 2008 O O . LEU A 1 258 ? -5.443 3.250 13.297 1.00 46.22 258 LEU A O 1
ATOM 2012 N N . ILE A 1 259 ? -4.014 1.529 13.346 1.00 39.06 259 ILE A N 1
ATOM 2013 C CA . ILE A 1 259 ? -3.843 1.533 14.803 1.00 39.06 259 ILE A CA 1
ATOM 2014 C C . ILE A 1 259 ? -2.439 2.063 15.064 1.00 39.06 259 ILE A C 1
ATOM 2016 O O . ILE A 1 259 ? -1.456 1.405 14.731 1.00 39.06 259 ILE A O 1
ATOM 2020 N N . ARG A 1 260 ? -2.325 3.284 15.595 1.00 42.22 260 ARG A N 1
ATOM 2021 C CA . ARG A 1 260 ? -1.019 3.894 15.864 1.00 42.22 260 ARG A CA 1
ATOM 2022 C C . ARG A 1 260 ? -0.546 3.506 17.270 1.00 42.22 260 ARG A C 1
ATOM 2024 O O . ARG A 1 260 ? -1.070 4.074 18.227 1.00 42.22 260 ARG A O 1
ATOM 2031 N N . PRO A 1 261 ? 0.478 2.649 17.436 1.00 36.53 261 PRO A N 1
ATOM 2032 C CA . PRO A 1 261 ? 1.278 2.690 18.650 1.00 36.53 261 PRO A CA 1
ATOM 2033 C C . PRO A 1 261 ? 2.094 3.992 18.614 1.00 36.53 261 PRO A C 1
ATOM 2035 O O . PRO A 1 261 ? 2.690 4.352 17.590 1.00 36.53 261 PRO A O 1
ATOM 2038 N N . LEU A 1 262 ? 2.038 4.782 19.686 1.00 36.78 262 LEU A N 1
ATOM 2039 C CA . LEU A 1 262 ? 2.696 6.092 19.731 1.00 36.78 262 LEU A CA 1
ATOM 2040 C C . LEU A 1 262 ? 4.231 5.970 19.841 1.00 36.78 262 LEU A C 1
ATOM 2042 O O . LEU A 1 262 ? 4.922 6.959 19.585 1.00 36.78 262 LEU A O 1
ATOM 2046 N N . ARG A 1 263 ? 4.775 4.773 20.105 1.00 26.94 263 ARG A N 1
ATOM 2047 C CA . ARG A 1 263 ? 6.203 4.409 20.055 1.00 26.94 263 ARG A CA 1
ATOM 2048 C C . ARG A 1 263 ? 6.402 3.005 19.449 1.00 26.94 263 ARG A C 1
ATOM 2050 O O . ARG A 1 263 ? 5.422 2.292 19.251 1.00 26.94 263 ARG A O 1
ATOM 2057 N N . PRO A 1 264 ? 7.631 2.619 19.029 1.00 27.38 264 PRO A N 1
ATOM 2058 C CA . PRO A 1 264 ? 7.864 1.301 18.440 1.00 27.38 264 PRO A CA 1
ATOM 2059 C C . PRO A 1 264 ? 7.511 0.230 19.468 1.00 27.38 264 PRO A C 1
ATOM 2061 O O . PRO A 1 264 ? 8.138 0.146 20.520 1.00 27.38 264 PRO A O 1
ATOM 2064 N N . LEU A 1 265 ? 6.489 -0.556 19.160 1.00 32.38 265 LEU A N 1
ATOM 2065 C CA . LEU A 1 265 ? 5.983 -1.585 20.043 1.00 32.38 265 LEU A CA 1
ATOM 2066 C C . LEU A 1 265 ? 6.225 -2.947 19.391 1.00 32.38 265 LEU A C 1
ATOM 2068 O O . LEU A 1 265 ? 5.969 -3.119 18.197 1.00 32.38 265 LEU A O 1
ATOM 2072 N N . CYS A 1 266 ? 6.812 -3.861 20.167 1.00 29.09 266 CYS A N 1
ATOM 2073 C CA . CYS A 1 266 ? 7.203 -5.199 19.739 1.00 29.09 266 CYS A CA 1
ATOM 2074 C C . CYS A 1 266 ? 6.048 -5.918 19.036 1.00 29.09 266 CYS A C 1
ATOM 2076 O O . CYS A 1 266 ? 4.966 -6.067 19.598 1.00 29.09 266 CYS A O 1
ATOM 2078 N N . LEU A 1 267 ? 6.306 -6.399 17.820 1.00 32.75 267 LEU A N 1
ATOM 2079 C CA . LEU A 1 267 ? 5.473 -7.402 17.174 1.00 32.75 267 LEU A CA 1
ATOM 2080 C C . LEU A 1 267 ? 5.932 -8.765 17.709 1.00 32.75 267 LEU A C 1
ATOM 2082 O O . LEU A 1 267 ? 6.991 -9.247 17.311 1.00 32.75 267 LEU A O 1
ATOM 2086 N N . GLU A 1 268 ? 5.183 -9.366 18.631 1.00 34.22 268 GLU A N 1
ATOM 2087 C CA . GLU A 1 268 ? 5.476 -10.720 19.108 1.00 34.22 268 GLU A CA 1
ATOM 2088 C C . GLU A 1 268 ? 4.614 -11.719 18.321 1.00 34.22 268 GLU A C 1
ATOM 2090 O O . GLU A 1 268 ? 3.384 -11.717 18.393 1.00 34.22 268 GLU A O 1
ATOM 2095 N N . LEU A 1 269 ? 5.264 -12.528 17.481 1.00 33.34 269 LEU A N 1
ATOM 2096 C CA . LEU A 1 269 ? 4.626 -13.614 16.740 1.00 33.34 269 LEU A CA 1
ATOM 2097 C C . LEU A 1 269 ? 4.663 -14.865 17.621 1.00 33.34 269 LEU A C 1
ATOM 2099 O O . LEU A 1 269 ? 5.727 -15.452 17.805 1.00 33.34 269 LEU A O 1
ATOM 2103 N N . ALA A 1 270 ? 3.515 -15.279 18.152 1.00 35.38 270 ALA A N 1
ATOM 2104 C CA . ALA A 1 270 ? 3.400 -16.509 18.930 1.00 35.38 270 ALA A CA 1
ATOM 2105 C C . ALA A 1 270 ? 2.647 -17.586 18.131 1.00 35.38 270 ALA A C 1
ATOM 2107 O O . ALA A 1 270 ? 1.559 -17.349 17.599 1.00 35.38 270 ALA A O 1
ATOM 2108 N N . ALA A 1 271 ? 3.220 -18.789 18.060 1.00 33.69 271 ALA A N 1
ATOM 2109 C CA . ALA A 1 271 ? 2.509 -19.996 17.647 1.00 33.69 271 ALA A CA 1
ATOM 2110 C C . ALA A 1 271 ? 1.887 -20.654 18.890 1.00 33.69 271 ALA A C 1
ATOM 2112 O O . ALA A 1 271 ? 2.536 -20.742 19.935 1.00 33.69 271 ALA A O 1
ATOM 2113 N N . ARG A 1 272 ? 0.630 -21.116 18.805 1.00 33.06 272 ARG A N 1
ATOM 2114 C CA . ARG A 1 272 ? -0.053 -21.779 19.936 1.00 33.06 272 ARG A CA 1
ATOM 2115 C C . ARG A 1 272 ? 0.805 -22.910 20.527 1.00 33.06 272 ARG A C 1
ATOM 2117 O O . ARG A 1 272 ? 1.114 -23.869 19.829 1.00 33.06 272 ARG A O 1
ATOM 2124 N N . GLY A 1 273 ? 1.103 -22.819 21.827 1.00 34.09 273 GLY A N 1
ATOM 2125 C CA . GLY A 1 273 ? 1.802 -23.858 22.597 1.00 34.09 273 GLY A CA 1
ATOM 2126 C C . GLY A 1 273 ? 3.250 -23.539 22.988 1.00 34.09 273 GLY A C 1
ATOM 2127 O O . GLY A 1 273 ? 3.895 -24.392 23.589 1.00 34.09 273 GLY A O 1
ATOM 2128 N N . GLN A 1 274 ? 3.763 -22.343 22.681 1.00 33.88 274 GLN A N 1
ATOM 2129 C CA . GLN A 1 274 ? 5.069 -21.884 23.161 1.00 33.88 274 GLN A CA 1
ATOM 2130 C C . GLN A 1 274 ? 4.916 -20.665 24.076 1.00 33.88 274 GLN A C 1
ATOM 2132 O O . GLN A 1 274 ? 4.431 -19.620 23.646 1.00 33.88 274 GLN A O 1
ATOM 2137 N N . ASP A 1 275 ? 5.368 -20.793 25.327 1.00 30.58 275 ASP A N 1
ATOM 2138 C CA . ASP A 1 275 ? 5.610 -19.655 26.214 1.00 30.58 275 ASP A CA 1
ATOM 2139 C C . ASP A 1 275 ? 6.802 -18.858 25.661 1.00 30.58 275 ASP A C 1
ATOM 2141 O O . ASP A 1 275 ? 7.966 -19.186 25.909 1.00 30.58 275 ASP A O 1
ATOM 2145 N N . ALA A 1 276 ? 6.532 -17.815 24.878 1.00 40.62 276 ALA A N 1
ATOM 2146 C CA . ALA A 1 276 ? 7.557 -16.864 24.475 1.00 40.62 276 ALA A CA 1
ATOM 2147 C C . ALA A 1 276 ? 7.949 -16.009 25.694 1.00 40.62 276 ALA A C 1
ATOM 2149 O O . ALA A 1 276 ? 7.258 -15.070 26.078 1.00 40.62 276 ALA A O 1
ATOM 2150 N N . LYS A 1 277 ? 9.065 -16.350 26.350 1.00 31.67 277 LYS A N 1
ATOM 2151 C CA . LYS A 1 277 ? 9.721 -15.469 27.329 1.00 31.67 277 LYS A CA 1
ATOM 2152 C C . LYS A 1 277 ? 10.580 -14.437 26.590 1.00 31.67 277 LYS A C 1
ATOM 2154 O O . LYS A 1 277 ? 11.800 -14.575 26.534 1.00 31.67 277 LYS A O 1
ATOM 2159 N N . GLY A 1 278 ? 9.958 -13.406 26.025 1.00 34.25 278 GLY A N 1
ATOM 2160 C CA . GLY A 1 278 ? 10.661 -12.221 25.530 1.00 34.25 278 GLY A CA 1
ATOM 2161 C C . GLY A 1 278 ? 10.964 -11.244 26.671 1.00 34.25 278 GLY A C 1
ATOM 2162 O O . GLY A 1 278 ? 10.077 -10.529 27.131 1.00 34.25 278 GLY A O 1
ATOM 2163 N N . GLN A 1 279 ? 12.207 -11.196 27.163 1.00 26.19 279 GLN A N 1
ATOM 2164 C CA . GLN A 1 279 ? 12.642 -10.137 28.084 1.00 26.19 279 GLN A CA 1
ATOM 2165 C C . GLN A 1 279 ? 12.825 -8.818 27.320 1.00 26.19 279 GLN A C 1
ATOM 2167 O O . GLN A 1 279 ? 13.680 -8.702 26.445 1.00 26.19 279 GLN A O 1
ATOM 2172 N N . CYS A 1 280 ? 12.035 -7.808 27.686 1.00 25.36 280 CYS A N 1
ATOM 2173 C CA . CYS A 1 280 ? 12.157 -6.441 27.190 1.00 25.36 280 CYS A CA 1
ATOM 2174 C C . CYS A 1 280 ? 13.345 -5.751 27.889 1.00 25.36 280 CYS A C 1
ATOM 2176 O O . CYS A 1 280 ? 13.231 -5.331 29.040 1.00 25.36 280 CYS A O 1
ATOM 2178 N N . SER A 1 281 ? 14.504 -5.644 27.232 1.00 26.23 281 SER A N 1
ATOM 2179 C CA . SER A 1 281 ? 15.616 -4.829 27.738 1.00 26.23 281 SER A CA 1
ATOM 2180 C C . SER A 1 281 ? 15.489 -3.392 27.228 1.00 26.23 281 SER A C 1
ATOM 2182 O O . SER A 1 281 ? 15.708 -3.117 26.048 1.00 26.23 281 SER A O 1
ATOM 2184 N N . HIS A 1 282 ? 15.152 -2.463 28.123 1.00 25.58 282 HIS A N 1
ATOM 2185 C CA . HIS A 1 282 ? 15.219 -1.028 27.861 1.00 25.58 282 HIS A CA 1
ATOM 2186 C C . HIS A 1 282 ? 16.682 -0.594 27.679 1.00 25.58 282 HIS A C 1
ATOM 2188 O O . HIS A 1 282 ? 17.434 -0.555 28.648 1.00 25.58 282 HIS A O 1
ATOM 2194 N N . SER A 1 283 ? 17.087 -0.209 26.464 1.00 23.89 283 SER A N 1
ATOM 2195 C CA . SER A 1 283 ? 18.278 0.629 26.283 1.00 23.89 283 SER A CA 1
ATOM 2196 C C . SER A 1 283 ? 17.844 2.069 26.026 1.00 23.89 283 SER A C 1
ATOM 2198 O O . SER A 1 283 ? 17.567 2.472 24.897 1.00 23.89 283 SER A O 1
ATOM 2200 N N . THR A 1 284 ? 17.773 2.861 27.089 1.00 27.00 284 THR A N 1
ATOM 2201 C CA . THR A 1 284 ? 17.859 4.317 26.986 1.00 27.00 284 THR A CA 1
ATOM 2202 C C . THR A 1 284 ? 19.274 4.672 26.538 1.00 27.00 284 THR A C 1
ATOM 2204 O O . THR A 1 284 ? 20.225 4.437 27.282 1.00 27.00 284 THR A O 1
ATOM 2207 N N . ARG A 1 285 ? 19.434 5.242 25.342 1.00 23.12 285 ARG A N 1
ATOM 2208 C CA . ARG A 1 285 ? 20.603 6.076 25.045 1.00 23.12 285 ARG A CA 1
ATOM 2209 C C . ARG A 1 285 ? 20.140 7.519 24.935 1.00 23.12 285 ARG A C 1
ATOM 2211 O O . ARG A 1 285 ? 19.415 7.882 24.016 1.00 23.12 285 ARG A O 1
ATOM 2218 N N . SER A 1 286 ? 20.509 8.268 25.963 1.00 24.59 286 SER A N 1
ATOM 2219 C CA . SER A 1 286 ? 20.634 9.715 25.988 1.00 24.59 286 SER A CA 1
ATOM 2220 C C . SER A 1 286 ? 21.759 10.155 25.051 1.00 24.59 286 SER A C 1
ATOM 2222 O O . SER A 1 286 ? 22.859 9.616 25.169 1.00 24.59 286 SER A O 1
ATOM 2224 N N . GLU A 1 287 ? 21.423 11.105 24.175 1.00 28.75 287 GLU A N 1
ATOM 2225 C CA . GLU A 1 287 ? 22.200 12.208 23.561 1.00 28.75 287 GLU A CA 1
ATOM 2226 C C . GLU A 1 287 ? 21.741 12.471 22.122 1.00 28.75 287 GLU A C 1
ATOM 2228 O O . GLU A 1 287 ? 21.798 11.544 21.283 1.00 28.75 287 GLU A O 1
#

pLDDT: mean 79.21, std 23.46, range [23.12, 98.81]

Radius of gyration: 20.42 Å; Cα contacts (8 Å, |Δi|>4): 413; chains: 1; bounding box: 49×54×54 Å

Solvent-accessible surface area (backbone atoms only — not comparable to full-atom values): 16657 Å² total; per-residue (Å²): 134,88,79,75,80,85,65,81,76,74,48,64,68,60,78,91,55,55,51,49,74,64,57,53,51,52,48,50,50,47,25,64,70,29,10,51,55,59,57,68,53,52,69,68,58,53,43,51,48,36,53,51,35,46,51,32,40,63,72,43,34,63,59,52,37,52,53,52,26,61,46,62,71,50,52,83,90,55,41,64,55,44,40,62,44,24,47,50,54,41,48,50,50,40,52,48,52,37,50,36,51,51,28,28,74,78,67,71,30,56,77,72,63,44,64,74,48,69,46,97,88,63,46,24,34,38,25,59,35,50,76,49,73,64,43,48,68,79,39,67,65,48,40,34,46,47,66,48,58,93,89,40,42,85,87,52,45,68,74,48,31,34,53,68,77,40,91,91,41,83,59,83,39,38,59,35,36,43,65,36,87,50,83,50,73,21,57,50,53,48,47,50,49,38,36,39,78,39,69,41,17,21,33,41,37,36,38,21,47,64,44,42,76,49,45,70,58,50,48,60,27,43,36,83,37,39,83,63,33,41,33,40,80,42,34,40,76,99,71,92,77,76,89,87,49,61,73,51,92,72,91,70,94,55,96,53,60,44,59,65,67,94,57,98,66,77,79,60,79,47,52,78,92,59,89,79,84,76,81,85,78,84,77,85,78,91,131

Nearest PDB structures (foldseek):
  3rhh-assembly1_B  TM=6.835E-01  e=8.078E-04  Halalkalibacterium halodurans
  5exf-assembly1_C  TM=7.126E-01  e=1.270E-03  Pyrobaculum ferrireducens
  8qmq-assembly1_B  TM=6.830E-01  e=3.137E-03  Escherichia coli K-12
  5mz8-assembly1_D  TM=6.643E-01  e=2.802E-03  Physcomitrium patens
  5kf0-assembly1_C  TM=5.706E-01  e=1.134E-03  Burkholderia vietnamiensis G4

Foldseek 3Di:
DDPPPPDDQQAPQPPVAADDPVRVVVLVVLQVVCQLVLLVPDLVVVLVLLVLLLVLLVVLVVVQLVSVCVRRVHDPVRSVVLSVQASVVLSLLSVLLSQQSVCCVVPVFGDQQDDWDADPVRWIKGWRPDNDPVRCVVPPQKIWIDIADPPQHPVNQRVQFQQSSDPVNSDGGAEAEQEDPLPGHNQSVSVCCLCRRQVSYQYEYEDDSSCVVCVVSVCSSNVSCVVSSSYDYGYDDPDPDPPDHDYDPDGDPDSRSTRDRVDDTDTDIDGPPDDPPDDDDDDDDDD